Protein AF-A0A9P4W906-F1 (afdb_monomer_lite)

Secondary structure (DSSP, 8-state):
--------HHHHHHHHHHHHHHHHHHHHHHHHHHHHT-SS--HHHHHHHHHHHHHTT--HHHHT-HHHHHHHHHTT-TTHHHHHHHTT--GGGPSPPHHHHTTTS-HHHHHHHHHHHGGGS-S---S--SS-----S-GGGS-EEEEEEEEEETTEEEEEEEETTT--EEEEE--PPPSSHHHHHHHHHHHHHHHHHHHH-SEEHHHHHHS---HHHHHHHHHHHHHHHHHHHHHHHTT---S---GGGEEEETTEEEE------

Organism: Curvularia kusanoi (NCBI:txid90978)

Foldseek 3Di:
DDDDDDDDPVVVVVVVVVVVLVVQLVVLVVLLVVLLPDLADDPVSLLSQLVSCVSNPHDNLCSQASLVCSLCVQLVHNVVSCVCVVLVHGNLCPPDDLVVCVVPDDPVSSVSSNVSSVRHFDQEDPPPPLLDDGRHPDPVSQQWAFDAWDAAAPFAGWTWIARPVPRDIDIDGDGDQDPDSVVNSVSVVLVCCQSVLSNQFPDFQVVLVPDPDDPQSVVLVVLQVVVVVVVQVVCVVVVFDQVDDDRRQWGDHRSDIDGHNRRDD

pLDDT: mean 77.4, std 14.09, range [25.62, 96.88]

Radius of gyration: 23.91 Å; chains: 1; bounding box: 44×55×83 Å

InterPro domains:
  IPR000719 Protein kinase domain [PF00069] (223-264)
  IPR000719 Protein kinase domain [PS50011] (144-265)
  IPR008271 Serine/threonine-protein kinase, active site [PS00108] (240-252)
  IPR011009 Protein kinase-like domain superfamily [SSF56112] (143-264)
  IPR017441 Protein kinase, ATP binding site [PS00107] (150-173)
  IPR050236 Serine/threonine-protein kinases, AGC [PTHR24356] (204-263)

Sequence (265 aa):
MSLIVIISDSEANQQRKMVEEVSIWDRYKSTLETCLTKERLDKDTVDKIAACLTNLRYQESWCSNPKIYYLSRRMNRLDLIPEMLDHGVTDLWLPLQKRLVRKWLNDAETKAFMDIQESVLDEDVTFEPQGRHFALESMDNLDLERVKYLGAGGFGEVWHVHNRRNGQAYACKTMTRPVRYDNHAILMQNFTREIMGMRLADIDLADLLNADLNNDQLTILWHSIGCITSALAYLHGLKIRHDDLKPNNILIHGTNVLLTDFGFW

Structure (mmCIF, N/CA/C/O backbone):
data_AF-A0A9P4W906-F1
#
_entry.id   AF-A0A9P4W906-F1
#
loop_
_atom_site.group_PDB
_atom_site.id
_atom_site.type_symbol
_atom_site.label_atom_id
_atom_site.label_alt_id
_atom_site.label_comp_id
_atom_site.label_asym_id
_atom_site.label_entity_id
_atom_site.label_seq_id
_atom_site.pdbx_PDB_ins_code
_atom_site.Cartn_x
_atom_site.Cartn_y
_atom_site.Cartn_z
_atom_site.occupancy
_atom_site.B_iso_or_equiv
_atom_site.auth_seq_id
_atom_site.auth_comp_id
_atom_site.auth_asym_id
_atom_site.auth_atom_id
_atom_site.pdbx_PDB_model_num
ATOM 1 N N . MET A 1 1 ? -14.717 -28.273 54.963 1.00 40.75 1 MET A N 1
ATOM 2 C CA . MET A 1 1 ? -15.216 -29.149 53.882 1.00 40.75 1 MET A CA 1
ATOM 3 C C . MET A 1 1 ? -14.515 -28.729 52.609 1.00 40.75 1 MET A C 1
ATOM 5 O O . MET A 1 1 ? -14.642 -27.570 52.242 1.00 40.75 1 MET A O 1
ATOM 9 N N . SER A 1 2 ? -13.744 -29.619 51.991 1.00 32.84 2 SER A N 1
ATOM 10 C CA . SER A 1 2 ? -13.051 -29.340 50.729 1.00 32.84 2 SER A CA 1
ATOM 11 C C . SER A 1 2 ? -13.826 -30.026 49.610 1.00 32.84 2 SER A C 1
ATOM 13 O O . SER A 1 2 ? -13.973 -31.246 49.638 1.00 32.84 2 SER A O 1
ATOM 15 N N . LEU A 1 3 ? -14.370 -29.250 48.672 1.00 25.62 3 LEU A N 1
ATOM 16 C CA . LEU A 1 3 ? -15.027 -29.781 47.481 1.00 25.62 3 LEU A CA 1
ATOM 17 C C . LEU A 1 3 ? -13.928 -30.153 46.475 1.00 25.62 3 LEU A C 1
ATOM 19 O O . LEU A 1 3 ? -13.206 -29.275 46.009 1.00 25.62 3 LEU A O 1
ATOM 23 N N . ILE A 1 4 ? -13.762 -31.442 46.181 1.00 42.56 4 ILE A N 1
ATOM 24 C CA . ILE A 1 4 ? -12.844 -31.912 45.137 1.00 42.56 4 ILE A CA 1
ATOM 25 C C . ILE A 1 4 ? -13.676 -32.104 43.871 1.00 42.56 4 ILE A C 1
ATOM 27 O O . ILE A 1 4 ? 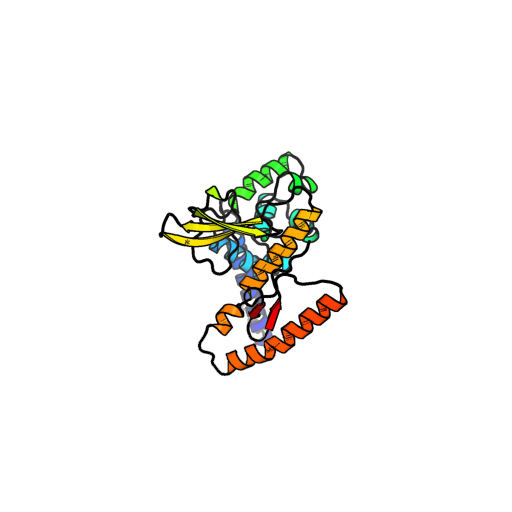-14.549 -32.967 43.829 1.00 42.56 4 ILE A O 1
ATOM 31 N N . VAL A 1 5 ? -13.420 -31.283 42.855 1.00 50.06 5 VAL A N 1
ATOM 32 C CA . VAL A 1 5 ? -13.999 -31.443 41.517 1.00 50.06 5 VAL A CA 1
ATOM 33 C C . VAL A 1 5 ? -12.982 -32.203 40.669 1.00 50.06 5 VAL A C 1
ATOM 35 O O . VAL A 1 5 ? -11.888 -31.700 40.424 1.00 50.06 5 VAL A O 1
ATOM 38 N N . ILE A 1 6 ? -13.322 -33.427 40.261 1.00 58.94 6 ILE A N 1
ATOM 39 C CA . ILE A 1 6 ? -12.523 -34.234 39.331 1.00 58.94 6 ILE A CA 1
ATOM 40 C C . ILE A 1 6 ? -13.099 -33.998 37.934 1.00 58.94 6 ILE A C 1
ATOM 42 O O . ILE A 1 6 ? -14.219 -34.415 37.654 1.00 58.94 6 ILE A O 1
ATOM 46 N N . ILE A 1 7 ? -12.348 -33.297 37.089 1.00 75.69 7 ILE A N 1
ATOM 47 C CA . ILE A 1 7 ? -12.649 -33.085 35.665 1.00 75.69 7 ILE A CA 1
ATOM 48 C C . ILE A 1 7 ? -11.851 -34.078 34.822 1.00 75.69 7 ILE A C 1
ATOM 50 O O . ILE A 1 7 ? -10.748 -34.471 35.203 1.00 75.69 7 ILE A O 1
ATOM 54 N N . SER A 1 8 ? -12.412 -34.493 33.686 1.00 73.56 8 SER A N 1
ATOM 55 C CA . SER A 1 8 ? -11.725 -35.383 32.743 1.00 73.56 8 SER A CA 1
ATOM 56 C C . SER A 1 8 ? -10.512 -34.695 32.100 1.00 73.56 8 SER A C 1
ATOM 58 O O . SER A 1 8 ? -10.500 -33.475 31.924 1.00 73.56 8 SER A O 1
ATOM 60 N N . ASP A 1 9 ? -9.506 -35.466 31.673 1.00 74.56 9 ASP A N 1
ATOM 61 C CA . ASP A 1 9 ? -8.329 -34.921 30.971 1.00 74.56 9 ASP A CA 1
ATOM 62 C C . ASP A 1 9 ? -8.706 -34.155 29.688 1.00 74.56 9 ASP A C 1
ATOM 64 O O . ASP A 1 9 ? -8.038 -33.189 29.311 1.00 74.56 9 ASP A O 1
ATOM 68 N N . SER A 1 10 ? -9.808 -34.534 29.028 1.00 74.69 10 SER A N 1
ATOM 69 C CA . SER A 1 10 ? -10.363 -33.800 27.884 1.00 74.69 10 SER A CA 1
ATOM 70 C C . SER A 1 10 ? -10.900 -32.422 28.271 1.00 74.69 10 SER A C 1
ATOM 72 O O . SER A 1 10 ? -10.599 -31.442 27.591 1.00 74.69 10 SER A O 1
ATOM 74 N N . GLU A 1 11 ? -11.644 -32.322 29.375 1.00 72.12 11 GLU A N 1
ATOM 75 C CA . GLU A 1 11 ? -12.189 -31.050 29.867 1.00 72.12 11 GLU A CA 1
ATOM 76 C C . GLU A 1 11 ? -11.076 -30.138 30.393 1.00 72.12 11 GLU A C 1
ATOM 78 O O . GLU A 1 11 ? -11.078 -28.939 30.113 1.00 72.12 11 GLU A O 1
ATOM 83 N N . ALA A 1 12 ? -10.077 -30.707 31.074 1.00 69.31 12 ALA A N 1
ATOM 84 C CA . ALA A 1 12 ? -8.901 -29.975 31.533 1.00 69.31 12 ALA A CA 1
ATOM 85 C C . ALA A 1 12 ? -8.081 -29.414 30.356 1.00 69.31 12 ALA A C 1
ATOM 87 O O . ALA A 1 12 ? -7.657 -28.257 30.392 1.00 69.31 12 ALA A O 1
ATOM 88 N N . ASN A 1 13 ? -7.892 -30.189 29.283 1.00 71.75 13 ASN A N 1
ATOM 89 C CA . ASN A 1 13 ? -7.208 -29.717 28.075 1.00 71.75 13 ASN A CA 1
ATOM 90 C C . ASN A 1 13 ? -8.011 -28.658 27.313 1.00 71.75 13 ASN A C 1
ATOM 92 O O . ASN A 1 13 ? -7.425 -27.718 26.777 1.00 71.75 13 ASN A O 1
ATOM 96 N N . GLN A 1 14 ? -9.338 -28.773 27.274 1.00 70.25 14 GLN A N 1
ATOM 97 C CA . GLN A 1 14 ? -10.193 -27.782 26.626 1.00 70.25 14 GLN A CA 1
ATOM 98 C C . GLN A 1 14 ? -10.205 -26.456 27.396 1.00 70.25 14 GLN A C 1
ATOM 100 O O . GLN A 1 14 ? -10.048 -25.400 26.787 1.00 70.25 14 GLN A O 1
ATOM 105 N N . GLN A 1 15 ? -10.278 -26.503 28.729 1.00 66.56 15 GLN A N 1
ATOM 106 C CA . GLN A 1 15 ? -10.130 -25.314 29.571 1.00 66.56 15 GLN A CA 1
ATOM 107 C C . GLN A 1 15 ? -8.741 -24.680 29.434 1.00 66.56 15 GLN A C 1
ATOM 109 O O . GLN A 1 15 ? -8.649 -23.462 29.305 1.00 66.56 15 GLN A O 1
ATOM 114 N N . ARG A 1 16 ? -7.663 -25.477 29.394 1.00 71.50 16 ARG A N 1
ATOM 115 C CA . ARG A 1 16 ? -6.301 -24.963 29.160 1.00 71.50 16 ARG A CA 1
ATOM 116 C C . ARG A 1 16 ? -6.177 -24.258 27.813 1.00 71.50 16 ARG A C 1
ATOM 118 O O . ARG A 1 16 ? -5.684 -23.137 27.784 1.00 71.50 16 ARG A O 1
ATOM 125 N N . LYS A 1 17 ? -6.687 -24.861 26.732 1.00 71.31 17 LYS A N 1
ATOM 126 C CA . LYS A 1 17 ? -6.715 -24.229 25.403 1.00 71.31 17 LYS A CA 1
ATOM 127 C C . LYS A 1 17 ? -7.510 -22.926 25.399 1.00 71.31 17 LYS A C 1
ATOM 129 O O . LYS A 1 17 ? -7.043 -21.949 24.834 1.00 71.31 17 LYS A O 1
ATOM 134 N N . MET A 1 18 ? -8.671 -22.887 26.056 1.00 71.00 18 MET A N 1
ATOM 135 C CA . MET A 1 18 ? -9.465 -21.658 26.162 1.00 71.00 18 MET A CA 1
ATOM 136 C C . MET A 1 18 ? -8.722 -20.552 26.922 1.00 71.00 18 MET A C 1
ATOM 138 O O . MET A 1 18 ? -8.725 -19.406 26.485 1.00 71.00 18 MET A O 1
ATOM 142 N N . VAL A 1 19 ? -8.068 -20.876 28.041 1.00 73.38 19 VAL A N 1
ATOM 143 C CA . VAL A 1 19 ? -7.278 -19.904 28.819 1.00 73.38 19 VAL A CA 1
ATOM 144 C C . VAL A 1 19 ? -6.083 -19.392 28.011 1.00 73.38 19 VAL A C 1
ATOM 146 O O . VAL A 1 19 ? -5.788 -18.198 28.033 1.00 73.38 19 VAL A O 1
ATOM 149 N N . GLU A 1 20 ? -5.420 -20.276 27.269 1.00 75.56 20 GLU A N 1
ATOM 150 C CA . GLU A 1 20 ? -4.302 -19.924 26.394 1.00 75.56 20 GLU A CA 1
ATOM 151 C C . GLU A 1 20 ? -4.753 -19.036 25.221 1.00 75.56 20 GLU A C 1
ATOM 153 O O . GLU A 1 20 ? -4.132 -18.007 24.964 1.00 75.56 20 GLU A O 1
ATOM 158 N N . GLU A 1 21 ? -5.879 -19.350 24.571 1.00 76.06 21 GLU A N 1
ATOM 159 C CA . GLU A 1 21 ? -6.464 -18.517 23.510 1.00 76.06 21 GLU A CA 1
ATOM 160 C C . GLU A 1 21 ? -6.857 -17.120 24.010 1.00 76.06 21 GLU A C 1
ATOM 162 O O . GLU A 1 21 ? -6.553 -16.128 23.346 1.00 76.06 21 GLU A O 1
ATOM 167 N N . VAL A 1 22 ? -7.483 -17.020 25.190 1.00 78.44 22 VAL A N 1
ATOM 168 C CA . VAL A 1 22 ? -7.837 -15.728 25.806 1.00 78.44 22 VAL A CA 1
ATOM 169 C C . VAL A 1 22 ? -6.578 -14.914 26.115 1.00 78.44 22 VAL A C 1
ATOM 171 O O . VAL A 1 22 ? -6.505 -13.737 25.768 1.00 78.44 22 VAL A O 1
ATOM 174 N N . SER A 1 23 ? -5.546 -15.548 26.679 1.00 82.56 23 SER A N 1
ATOM 175 C CA . SER A 1 23 ? -4.270 -14.886 26.975 1.00 82.56 23 SER A CA 1
ATOM 176 C C . SER A 1 23 ? -3.573 -14.359 25.714 1.00 82.56 23 SER A C 1
ATOM 178 O O . SER A 1 23 ? -3.037 -13.247 25.709 1.00 82.56 23 SER A O 1
ATOM 180 N N . ILE A 1 24 ? -3.607 -15.128 24.622 1.00 83.12 24 ILE A N 1
ATOM 181 C CA . ILE A 1 24 ? -3.064 -14.713 23.326 1.00 83.12 24 ILE A CA 1
ATOM 182 C C . ILE A 1 24 ? -3.855 -13.524 22.766 1.00 83.12 24 ILE A C 1
ATOM 184 O O . ILE A 1 24 ? -3.253 -12.563 22.276 1.00 83.12 24 ILE A O 1
ATOM 188 N N . TRP A 1 25 ? -5.185 -13.566 22.858 1.00 90.25 25 TRP A N 1
ATOM 189 C CA . TRP A 1 25 ? -6.058 -12.499 22.378 1.00 90.25 25 TRP A CA 1
ATOM 190 C C . TRP A 1 25 ? -5.793 -11.172 23.103 1.00 90.25 25 TRP A C 1
ATOM 192 O O . TRP A 1 25 ? -5.575 -10.148 22.449 1.00 90.25 25 TRP A O 1
ATOM 202 N N . ASP A 1 26 ? -5.699 -11.197 24.436 1.00 91.44 26 ASP A N 1
ATOM 203 C CA . ASP A 1 26 ? -5.398 -10.011 25.248 1.00 91.44 26 ASP A CA 1
ATOM 204 C C . ASP A 1 26 ? -4.029 -9.411 24.902 1.00 91.44 26 ASP A C 1
ATOM 206 O O . ASP A 1 26 ? -3.883 -8.190 24.784 1.00 91.44 26 ASP A O 1
ATOM 210 N N . ARG A 1 27 ? -3.026 -10.263 24.651 1.00 93.06 27 ARG A N 1
ATOM 211 C CA . ARG A 1 27 ? -1.687 -9.824 24.236 1.00 93.06 27 ARG A CA 1
ATOM 212 C C . ARG A 1 27 ? -1.718 -9.067 22.909 1.00 93.06 27 ARG A C 1
ATOM 214 O O . ARG A 1 27 ? -1.120 -7.993 22.804 1.00 93.06 27 ARG A O 1
ATOM 221 N N . TYR A 1 28 ? -2.394 -9.603 21.891 1.00 93.00 28 TYR A N 1
ATOM 222 C CA . TYR A 1 28 ? -2.484 -8.939 20.586 1.00 93.00 28 TYR A CA 1
ATOM 223 C C . TYR A 1 28 ? -3.315 -7.662 20.649 1.00 93.00 28 TYR A C 1
ATOM 225 O O . TYR A 1 28 ? -2.946 -6.671 20.023 1.00 93.00 28 TYR A O 1
ATOM 233 N N . LYS A 1 29 ? -4.383 -7.638 21.451 1.00 94.00 29 LYS A N 1
ATOM 234 C CA . LYS A 1 29 ? -5.174 -6.425 21.664 1.00 94.00 29 LYS A CA 1
ATOM 235 C C . LYS A 1 29 ? -4.353 -5.321 22.330 1.00 94.00 29 LYS A C 1
ATOM 237 O O . LYS A 1 29 ? -4.319 -4.206 21.819 1.00 94.00 29 LYS A O 1
ATOM 242 N N . SER A 1 30 ? -3.641 -5.645 23.407 1.00 95.25 30 SER A N 1
ATOM 243 C CA . SER A 1 30 ? -2.769 -4.695 24.107 1.00 95.25 30 SER A CA 1
ATOM 244 C C . SER A 1 30 ? -1.648 -4.169 23.199 1.00 95.25 30 SER A C 1
ATOM 246 O O . SER A 1 30 ? -1.350 -2.971 23.181 1.00 95.25 30 SER A O 1
ATOM 248 N N . THR A 1 31 ? -1.071 -5.047 22.375 1.00 95.56 31 THR A N 1
ATOM 249 C CA . THR A 1 31 ? -0.048 -4.663 21.392 1.00 95.56 31 THR A CA 1
ATOM 250 C C . THR A 1 31 ? -0.626 -3.728 20.330 1.00 95.56 31 THR A C 1
ATOM 252 O O . THR A 1 31 ? -0.011 -2.709 20.012 1.00 95.56 31 THR A O 1
ATOM 255 N N . LEU A 1 32 ? -1.821 -4.031 19.811 1.00 95.88 32 LEU A N 1
ATOM 256 C CA . LEU A 1 32 ? -2.504 -3.198 18.825 1.00 95.88 32 LEU A CA 1
ATOM 257 C C . LEU A 1 32 ? -2.813 -1.807 19.386 1.00 95.88 32 LEU A C 1
ATOM 259 O O . LEU A 1 32 ? -2.510 -0.812 18.736 1.00 95.88 32 LEU A O 1
ATOM 263 N N . GLU A 1 33 ? -3.365 -1.729 20.598 1.00 94.94 33 GLU A N 1
ATOM 264 C CA . GLU A 1 33 ? -3.643 -0.460 21.282 1.00 94.94 33 GLU A CA 1
ATOM 265 C C . GLU A 1 33 ? -2.367 0.376 21.444 1.00 94.94 33 GLU A C 1
ATOM 267 O O . GLU A 1 33 ? -2.366 1.557 21.107 1.00 94.94 33 GLU A O 1
ATOM 272 N N . THR A 1 34 ? -1.257 -0.253 21.836 1.00 95.88 34 THR A N 1
ATOM 273 C CA . THR A 1 34 ? 0.055 0.407 21.943 1.00 95.88 34 THR A CA 1
ATOM 274 C C . THR A 1 34 ? 0.567 0.928 20.594 1.00 95.88 34 THR A C 1
ATOM 276 O O . THR A 1 34 ? 1.122 2.022 20.508 1.00 95.88 34 THR A O 1
ATOM 279 N N . CYS A 1 35 ? 0.386 0.171 19.509 1.00 95.12 35 CYS A N 1
ATOM 280 C CA . CYS A 1 35 ? 0.788 0.622 18.173 1.00 95.12 35 CYS A CA 1
ATOM 281 C C . CYS A 1 35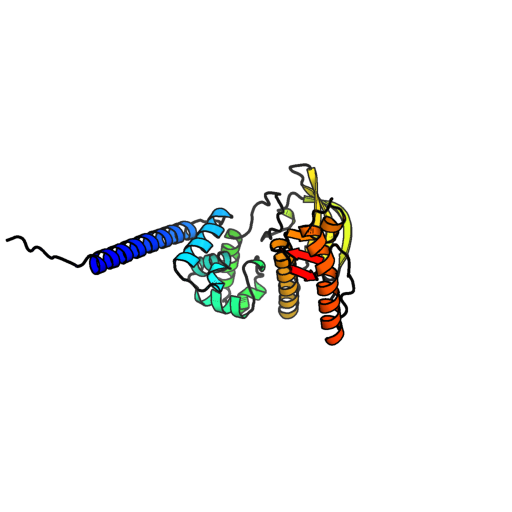 ? -0.043 1.828 17.712 1.00 95.12 35 CYS A C 1
ATOM 283 O O . CYS A 1 35 ? 0.491 2.760 17.113 1.00 95.12 35 CYS A O 1
ATOM 285 N N . LEU A 1 36 ? -1.341 1.834 18.023 1.00 93.94 36 LEU A N 1
ATOM 286 C CA . LEU A 1 36 ? -2.275 2.891 17.633 1.00 93.94 36 LEU A CA 1
ATOM 287 C C . LEU A 1 36 ? -2.032 4.224 18.361 1.00 93.94 36 LEU A C 1
ATOM 289 O O . LEU A 1 36 ? -2.466 5.261 17.861 1.00 93.94 36 LEU A O 1
ATOM 293 N N . THR A 1 37 ? -1.339 4.224 19.506 1.00 93.44 37 THR A N 1
ATOM 294 C CA . THR A 1 37 ? -0.966 5.461 20.216 1.00 93.44 37 THR A CA 1
ATOM 295 C C . THR A 1 37 ? 0.276 6.139 19.652 1.00 93.44 37 THR A C 1
ATOM 297 O O . THR A 1 37 ? 0.553 7.277 20.026 1.00 93.44 37 THR A O 1
ATOM 300 N N . LYS A 1 38 ? 1.048 5.470 18.783 1.00 92.75 38 LYS A N 1
ATOM 301 C CA . LYS A 1 38 ? 2.211 6.107 18.161 1.00 92.75 38 LYS A CA 1
ATOM 302 C C . LYS A 1 38 ? 1.764 7.303 17.331 1.00 92.75 38 LYS A C 1
ATOM 304 O O . LYS A 1 38 ? 0.806 7.204 16.568 1.00 92.75 38 LYS A O 1
ATOM 309 N N . GLU A 1 39 ? 2.486 8.413 17.456 1.00 90.44 39 GLU A N 1
ATOM 310 C CA . GLU A 1 39 ? 2.231 9.620 16.670 1.00 90.44 39 GLU A CA 1
ATOM 311 C C . GLU A 1 39 ? 2.509 9.396 15.181 1.00 90.44 39 GLU A C 1
ATOM 313 O O . GLU A 1 39 ? 1.779 9.937 14.360 1.00 90.44 39 GLU A O 1
ATOM 318 N N . ARG A 1 40 ? 3.499 8.550 14.861 1.00 90.25 40 ARG A N 1
ATOM 319 C CA . ARG A 1 40 ? 3.962 8.217 13.508 1.00 90.25 40 ARG A CA 1
ATOM 320 C C . ARG A 1 40 ? 4.251 6.722 13.367 1.00 90.25 40 ARG A C 1
ATOM 322 O O . ARG A 1 40 ? 4.683 6.082 14.329 1.00 90.25 40 ARG A O 1
ATOM 329 N N . LEU A 1 41 ? 4.006 6.164 12.181 1.00 91.12 41 LEU A N 1
ATOM 330 C CA . LEU A 1 41 ? 4.200 4.745 11.888 1.00 91.12 41 LEU A CA 1
ATOM 331 C C . LEU A 1 41 ? 5.531 4.471 11.183 1.00 91.12 41 LEU A C 1
ATOM 333 O O . LEU A 1 41 ? 5.742 4.864 10.039 1.00 91.12 41 LEU A O 1
ATOM 337 N N . ASP A 1 42 ? 6.387 3.704 11.852 1.00 88.56 42 ASP A N 1
ATOM 338 C CA . ASP A 1 42 ? 7.538 3.036 11.243 1.00 88.56 42 ASP A CA 1
ATOM 339 C C . ASP A 1 42 ? 7.144 1.655 10.669 1.00 88.56 42 ASP A C 1
ATOM 341 O O . ASP A 1 42 ? 6.055 1.135 10.933 1.00 88.56 42 ASP A O 1
ATOM 345 N N . LYS A 1 43 ? 8.039 1.040 9.880 1.00 83.88 43 LYS A N 1
ATOM 346 C CA . LYS A 1 43 ? 7.802 -0.275 9.247 1.00 83.88 43 LYS A CA 1
ATOM 347 C C . LYS A 1 43 ? 7.438 -1.355 10.273 1.00 83.88 43 LYS A C 1
ATOM 349 O O . LYS A 1 43 ? 6.459 -2.066 10.087 1.00 83.88 43 LYS A O 1
ATOM 354 N N . ASP A 1 44 ? 8.208 -1.451 11.354 1.00 88.75 44 ASP A N 1
ATOM 355 C CA . ASP A 1 44 ? 8.008 -2.452 12.407 1.00 88.75 44 ASP A CA 1
ATOM 356 C C . ASP A 1 44 ? 6.620 -2.323 13.052 1.00 88.75 44 ASP A C 1
ATOM 358 O O . ASP A 1 44 ? 5.944 -3.316 13.313 1.00 88.75 44 ASP A O 1
ATOM 362 N N . THR A 1 45 ? 6.141 -1.096 13.238 1.00 92.44 45 THR A N 1
ATOM 363 C CA . THR A 1 45 ? 4.801 -0.830 13.765 1.00 92.44 45 THR A CA 1
ATOM 364 C C . THR A 1 45 ? 3.723 -1.249 12.780 1.00 92.44 45 THR A C 1
ATOM 366 O O . THR A 1 45 ? 2.741 -1.863 13.189 1.00 92.44 45 THR A O 1
ATOM 369 N N . VAL A 1 46 ? 3.894 -0.948 11.491 1.00 91.06 46 VAL A N 1
ATOM 370 C CA . VAL A 1 46 ? 2.953 -1.373 10.445 1.00 91.06 46 VAL A CA 1
ATOM 371 C C . VAL A 1 46 ? 2.855 -2.903 10.404 1.00 91.06 46 VAL A C 1
ATOM 373 O O . VAL A 1 46 ? 1.747 -3.442 10.435 1.00 91.06 46 VAL A O 1
ATOM 376 N N . ASP A 1 47 ? 3.995 -3.597 10.429 1.00 89.50 47 ASP A N 1
ATOM 377 C CA . ASP A 1 47 ? 4.064 -5.063 10.427 1.00 89.50 47 ASP A CA 1
ATOM 378 C C . ASP A 1 47 ? 3.410 -5.652 11.695 1.00 89.50 47 ASP A C 1
ATOM 380 O O . ASP A 1 47 ? 2.638 -6.614 11.625 1.00 89.50 47 ASP A O 1
ATOM 384 N N . LYS A 1 48 ? 3.630 -5.028 12.862 1.00 94.69 48 LYS A N 1
ATOM 385 C CA . LYS A 1 48 ? 2.964 -5.397 14.124 1.00 94.69 48 LYS A CA 1
ATOM 386 C C . LYS A 1 48 ? 1.455 -5.195 14.073 1.00 94.69 48 LYS A C 1
ATOM 388 O O . LYS A 1 48 ? 0.728 -6.063 14.557 1.00 94.69 48 LYS A O 1
ATOM 393 N N . ILE A 1 49 ? 0.969 -4.095 13.494 1.00 96.50 49 ILE A N 1
ATOM 394 C CA . ILE A 1 49 ? -0.470 -3.854 13.315 1.00 96.50 49 ILE A CA 1
ATOM 395 C C . ILE A 1 49 ? -1.066 -4.966 12.447 1.00 96.50 49 ILE A C 1
ATOM 397 O O . ILE A 1 49 ? -2.024 -5.604 12.878 1.00 96.50 49 ILE A O 1
ATOM 401 N N . ALA A 1 50 ? -0.474 -5.261 11.285 1.00 92.62 50 ALA A N 1
ATOM 402 C CA . ALA A 1 50 ? -0.941 -6.325 10.392 1.00 92.62 50 ALA A CA 1
ATOM 403 C C . ALA A 1 50 ? -0.981 -7.698 11.089 1.00 92.62 50 ALA A C 1
ATOM 405 O O . ALA A 1 50 ? -1.983 -8.421 11.011 1.00 92.62 50 ALA A O 1
ATOM 406 N N . ALA A 1 51 ? 0.069 -8.035 11.846 1.00 92.06 51 ALA A N 1
ATOM 407 C CA . ALA A 1 51 ? 0.124 -9.265 12.628 1.00 92.06 51 ALA A CA 1
ATOM 408 C C . ALA A 1 51 ? -0.967 -9.307 13.710 1.00 92.06 51 ALA A C 1
ATOM 410 O O . ALA A 1 51 ? -1.620 -10.338 13.884 1.00 92.06 51 ALA A O 1
ATOM 411 N N . CYS A 1 52 ? -1.209 -8.199 14.416 1.00 96.75 52 CYS A N 1
ATOM 412 C CA . CYS A 1 52 ? -2.274 -8.121 15.415 1.00 96.75 52 CYS A CA 1
ATOM 413 C C . CYS A 1 52 ? -3.656 -8.300 14.778 1.00 96.75 52 CYS A C 1
ATOM 415 O O . CYS A 1 52 ? -4.435 -9.108 15.272 1.00 96.75 52 CYS A O 1
ATOM 417 N N . LEU A 1 53 ? -3.952 -7.610 13.671 1.00 95.56 53 LEU A N 1
ATOM 418 C CA . LEU A 1 53 ? -5.227 -7.747 12.952 1.00 95.56 53 LEU A CA 1
ATOM 419 C C . LEU A 1 53 ? -5.481 -9.199 12.529 1.00 95.56 53 LEU A C 1
ATOM 421 O O . LEU A 1 53 ? -6.567 -9.732 12.760 1.00 95.56 53 LEU A O 1
ATOM 425 N N . THR A 1 54 ? -4.448 -9.859 12.002 1.00 93.38 54 THR A N 1
ATOM 426 C CA . THR A 1 54 ? -4.508 -11.267 11.588 1.00 93.38 54 THR A CA 1
ATOM 427 C C . THR A 1 54 ? -4.826 -12.185 12.768 1.00 93.38 54 THR A C 1
ATOM 429 O O . THR A 1 54 ? -5.763 -12.980 12.710 1.00 93.38 54 THR A O 1
ATOM 432 N N . ASN A 1 55 ? -4.098 -12.047 13.880 1.00 92.25 55 ASN A N 1
ATOM 433 C CA . ASN A 1 55 ? -4.289 -12.900 15.057 1.00 92.25 55 ASN A CA 1
ATOM 434 C C . ASN A 1 55 ? -5.603 -12.616 15.802 1.00 92.25 55 ASN A C 1
ATOM 436 O O . ASN A 1 55 ? -6.171 -13.512 16.424 1.00 92.25 55 ASN A O 1
ATOM 440 N N . LEU A 1 56 ? -6.119 -11.391 15.702 1.00 93.19 56 LEU A N 1
ATOM 441 C CA . LEU A 1 56 ? -7.427 -11.000 16.227 1.00 93.19 56 LEU A CA 1
ATOM 442 C C . LEU A 1 56 ? -8.587 -11.366 15.282 1.00 93.19 56 LEU A C 1
ATOM 444 O O . LEU A 1 56 ? -9.736 -11.062 15.600 1.00 93.19 56 LEU A O 1
ATOM 448 N N . ARG A 1 57 ? -8.307 -12.054 14.163 1.00 92.12 57 ARG A N 1
ATOM 449 C CA . ARG A 1 57 ? -9.286 -12.560 13.185 1.00 92.12 57 ARG A CA 1
ATOM 450 C C . ARG A 1 57 ? -10.109 -11.462 12.498 1.00 92.12 57 ARG A C 1
ATOM 452 O O . ARG A 1 57 ? -11.292 -11.655 12.217 1.00 92.12 57 ARG A O 1
ATOM 459 N N . TYR A 1 58 ? -9.489 -10.316 12.216 1.00 93.62 58 TYR A N 1
ATOM 460 C CA . TYR A 1 58 ? -10.077 -9.325 11.309 1.00 93.62 58 TYR A CA 1
ATOM 461 C C . TYR A 1 58 ? -10.134 -9.866 9.873 1.00 93.62 58 TYR A C 1
ATOM 463 O O . TYR A 1 58 ? -9.484 -10.856 9.533 1.00 93.62 58 TYR A O 1
ATOM 471 N N . GLN A 1 59 ? -10.927 -9.211 9.021 1.00 92.62 59 GLN A N 1
ATOM 472 C CA . GLN A 1 59 ? -10.999 -9.545 7.599 1.00 92.62 59 GLN A CA 1
ATOM 473 C C . GLN A 1 59 ? -9.616 -9.428 6.943 1.00 92.62 59 GLN A C 1
ATOM 475 O O . GLN A 1 59 ? -8.879 -8.479 7.204 1.00 92.62 59 GLN A O 1
ATOM 480 N N . GLU A 1 60 ? -9.285 -10.353 6.041 1.00 90.38 60 GLU A N 1
ATOM 481 C CA . GLU A 1 60 ? -7.987 -10.391 5.348 1.00 90.38 60 GLU A CA 1
ATOM 482 C C . GLU A 1 60 ? -7.671 -9.085 4.601 1.00 90.38 60 GLU A C 1
ATOM 484 O O . GLU A 1 60 ? -6.532 -8.609 4.595 1.00 90.38 60 GLU A O 1
ATOM 489 N N . SER A 1 61 ? -8.702 -8.451 4.039 1.00 90.69 61 SER A N 1
ATOM 490 C CA . SER A 1 61 ? -8.592 -7.151 3.381 1.00 90.69 61 SER A CA 1
ATOM 491 C C . SER A 1 61 ? -8.179 -6.029 4.342 1.00 90.69 61 SER A C 1
ATOM 493 O O . SER A 1 61 ? -7.516 -5.090 3.920 1.00 90.69 61 SER A O 1
ATOM 495 N N . TRP A 1 62 ? -8.478 -6.131 5.639 1.00 95.06 62 TRP A N 1
ATOM 496 C CA . TRP A 1 62 ? -8.026 -5.176 6.657 1.00 95.06 62 TRP A CA 1
ATOM 497 C C . TRP A 1 62 ? -6.592 -5.485 7.083 1.00 95.06 62 TRP A C 1
ATOM 499 O O . TRP A 1 62 ? -5.771 -4.578 7.196 1.00 95.06 62 TRP A O 1
ATOM 509 N N . CYS A 1 63 ? -6.276 -6.770 7.266 1.00 91.94 63 CYS A N 1
ATOM 510 C CA . CYS A 1 63 ? -4.932 -7.240 7.610 1.00 91.94 63 CYS A CA 1
ATOM 511 C C . CYS A 1 63 ? -3.889 -6.820 6.566 1.00 91.94 63 CYS A C 1
ATOM 513 O O . CYS A 1 63 ? -2.759 -6.499 6.921 1.00 91.94 63 CYS A O 1
ATOM 515 N N . SER A 1 64 ? -4.293 -6.778 5.294 1.00 87.31 64 SER A N 1
ATOM 516 C CA . SER A 1 64 ? -3.453 -6.359 4.166 1.00 87.31 64 SER A CA 1
ATOM 517 C C . SER A 1 64 ? -3.345 -4.836 4.004 1.00 87.31 64 SER A C 1
ATOM 519 O O . SER A 1 64 ? -2.544 -4.372 3.195 1.00 87.31 64 SER A O 1
ATOM 521 N N . ASN A 1 65 ? -4.143 -4.057 4.745 1.00 92.88 65 ASN A N 1
ATOM 522 C CA . ASN A 1 65 ? -4.173 -2.591 4.687 1.00 92.88 65 ASN A CA 1
ATOM 523 C C . ASN A 1 65 ? -4.037 -1.955 6.093 1.00 92.88 65 ASN A C 1
ATOM 525 O O . ASN A 1 65 ? -4.927 -1.223 6.550 1.00 92.88 65 ASN A O 1
ATOM 529 N N . PRO A 1 66 ? -2.944 -2.253 6.825 1.00 95.00 66 PRO A N 1
ATOM 530 C CA . PRO A 1 66 ? -2.726 -1.773 8.189 1.00 95.00 66 PRO A CA 1
ATOM 531 C C . PRO A 1 66 ? -2.629 -0.242 8.310 1.00 95.00 66 PRO A C 1
ATOM 533 O O . PRO A 1 66 ? -3.017 0.295 9.352 1.00 95.00 66 PRO A O 1
ATOM 536 N N . LYS A 1 67 ? -2.152 0.486 7.284 1.00 95.06 67 LYS A N 1
ATOM 537 C CA . LYS A 1 67 ? -2.094 1.960 7.313 1.00 95.06 67 LYS A CA 1
ATOM 538 C C . LYS A 1 67 ? -3.499 2.556 7.203 1.00 95.06 67 LYS A C 1
ATOM 540 O O . LYS A 1 67 ? -3.844 3.418 8.009 1.00 95.06 67 LYS A O 1
ATOM 545 N N . ILE A 1 68 ? -4.342 2.071 6.287 1.00 95.44 68 ILE A N 1
ATOM 546 C CA . ILE A 1 68 ? -5.758 2.470 6.202 1.00 95.44 68 ILE A CA 1
ATOM 547 C C . ILE A 1 68 ? -6.500 2.140 7.502 1.00 95.44 68 ILE A C 1
ATOM 549 O O . ILE A 1 68 ? -7.273 2.975 7.983 1.00 95.44 68 ILE A O 1
ATOM 553 N N . TYR A 1 69 ? -6.243 0.974 8.110 1.00 96.88 69 TYR A N 1
ATOM 554 C CA . TYR A 1 69 ? -6.810 0.635 9.418 1.00 96.88 69 TYR A CA 1
ATOM 555 C C . TYR A 1 69 ? -6.415 1.661 10.485 1.00 96.88 69 TYR A C 1
ATOM 557 O O . TYR A 1 69 ? -7.280 2.195 11.182 1.00 96.88 69 TYR A O 1
ATOM 565 N N . TYR A 1 70 ? -5.120 1.977 10.589 1.00 96.75 70 TYR A N 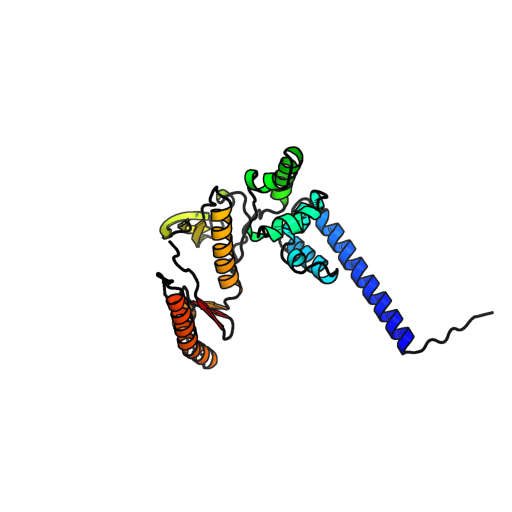1
ATOM 566 C CA . TYR A 1 70 ? -4.613 2.971 11.531 1.00 96.75 70 TYR A CA 1
ATOM 567 C C . TYR A 1 70 ? -5.263 4.346 11.322 1.00 96.75 70 TYR A C 1
ATOM 569 O O . TYR A 1 70 ? -5.768 4.931 12.282 1.00 96.75 70 TYR A O 1
ATOM 577 N N . LEU A 1 71 ? -5.322 4.835 10.077 1.00 95.88 71 LEU A N 1
ATOM 578 C CA . LEU A 1 71 ? -5.950 6.117 9.734 1.00 95.88 71 LEU A CA 1
ATOM 579 C C . LEU A 1 71 ? -7.421 6.147 10.149 1.00 95.88 71 LEU A C 1
ATOM 581 O O . LEU A 1 71 ? -7.856 7.054 10.859 1.00 95.88 71 LEU A O 1
ATOM 585 N N . SER A 1 72 ? -8.172 5.117 9.768 1.00 95.38 72 SER A N 1
ATOM 586 C CA . SER A 1 72 ? -9.600 4.992 10.074 1.00 95.38 72 SER A CA 1
ATOM 587 C C . SER A 1 72 ? -9.848 4.913 11.581 1.00 95.38 72 SER A C 1
ATOM 589 O O . SER A 1 72 ? -10.803 5.494 12.099 1.00 95.38 72 SER A O 1
ATOM 591 N N . ARG A 1 73 ? -8.953 4.248 12.321 1.00 95.31 73 ARG A N 1
ATOM 592 C CA . ARG A 1 73 ? -9.018 4.154 13.781 1.00 95.31 73 ARG A CA 1
ATOM 593 C C . ARG A 1 73 ? -8.717 5.491 14.460 1.00 95.31 73 ARG A C 1
ATOM 595 O O . ARG A 1 73 ? -9.452 5.863 15.371 1.00 95.31 73 ARG A O 1
ATOM 602 N N . ARG A 1 74 ? -7.699 6.228 14.000 1.00 94.75 74 ARG A N 1
ATOM 603 C CA . ARG A 1 74 ? -7.347 7.578 14.486 1.00 94.75 74 ARG A CA 1
ATOM 604 C C . ARG A 1 74 ? -8.438 8.610 14.190 1.00 94.75 74 ARG A C 1
ATOM 606 O O . ARG A 1 74 ? -8.655 9.507 14.995 1.00 94.75 74 ARG A O 1
ATOM 613 N N . MET A 1 75 ? -9.153 8.434 13.082 1.00 94.12 75 MET A N 1
ATOM 614 C CA . MET A 1 75 ? -10.330 9.223 12.709 1.00 94.12 75 MET A CA 1
ATOM 615 C C . MET A 1 75 ? -11.603 8.826 13.472 1.00 94.12 75 MET A C 1
ATOM 617 O O . MET A 1 75 ? -12.620 9.503 13.344 1.00 94.12 75 MET A O 1
ATOM 621 N N . ASN A 1 76 ? -11.577 7.730 14.243 1.00 94.81 76 ASN A N 1
ATOM 622 C CA . ASN A 1 76 ? -12.758 7.103 14.844 1.00 94.81 76 ASN A CA 1
ATOM 623 C C . ASN A 1 76 ? -13.876 6.797 13.819 1.00 94.81 76 ASN A C 1
ATOM 625 O O . ASN A 1 76 ? -15.063 6.949 14.101 1.00 94.81 76 ASN A O 1
ATOM 629 N N . ARG A 1 77 ? -13.480 6.370 12.616 1.00 94.56 77 ARG A N 1
ATOM 630 C CA . ARG A 1 77 ? -14.347 6.111 11.458 1.00 94.56 77 ARG A CA 1
ATOM 631 C C . ARG A 1 77 ? -13.952 4.801 10.770 1.00 94.56 77 ARG A C 1
ATOM 633 O O . ARG A 1 77 ? -13.456 4.784 9.648 1.00 94.56 77 ARG A O 1
ATOM 640 N N . LEU A 1 78 ? -14.117 3.678 11.476 1.00 94.50 78 LEU A N 1
ATOM 641 C CA . LEU A 1 78 ? -13.804 2.340 10.936 1.00 94.50 78 LEU A CA 1
ATOM 642 C C . LEU A 1 78 ? -14.696 1.943 9.748 1.00 94.50 78 LEU A C 1
ATOM 644 O O . LEU A 1 78 ? -14.317 1.077 8.966 1.00 94.50 78 LEU A O 1
ATOM 648 N N . ASP A 1 79 ? -15.845 2.597 9.593 1.00 94.00 79 ASP A N 1
ATOM 649 C CA . ASP A 1 79 ? -16.735 2.486 8.438 1.00 94.00 79 ASP A CA 1
ATOM 650 C C . ASP A 1 79 ? -16.088 2.959 7.125 1.00 94.00 79 ASP A C 1
ATOM 652 O O . ASP A 1 79 ? -16.520 2.545 6.055 1.00 94.00 79 ASP A O 1
ATOM 656 N N . LEU A 1 80 ? -15.009 3.750 7.182 1.00 94.06 80 LEU A N 1
ATOM 657 C CA . LEU A 1 80 ? -14.273 4.170 5.985 1.00 94.06 80 LEU A CA 1
ATOM 658 C C . LEU A 1 80 ? -13.502 3.034 5.323 1.00 94.06 80 LEU A C 1
ATOM 660 O O . LEU A 1 80 ? -13.244 3.099 4.127 1.00 94.06 80 LEU A O 1
ATOM 664 N N . ILE A 1 81 ? -13.115 2.006 6.079 1.00 94.19 81 ILE A N 1
ATOM 665 C CA . ILE A 1 81 ? -12.308 0.906 5.548 1.00 94.19 81 ILE A CA 1
ATOM 666 C C . ILE A 1 81 ? -13.051 0.185 4.414 1.00 94.19 81 ILE A C 1
ATOM 668 O O . ILE A 1 81 ? -12.505 0.147 3.312 1.00 94.19 81 ILE A O 1
ATOM 672 N N . PRO A 1 82 ? -14.279 -0.343 4.610 1.00 94.38 82 PRO A N 1
ATOM 673 C CA . PRO A 1 82 ? -15.019 -0.960 3.511 1.00 94.38 82 PRO A CA 1
ATOM 674 C C . PRO A 1 82 ? -15.309 0.035 2.379 1.00 94.38 82 PRO A C 1
ATOM 676 O O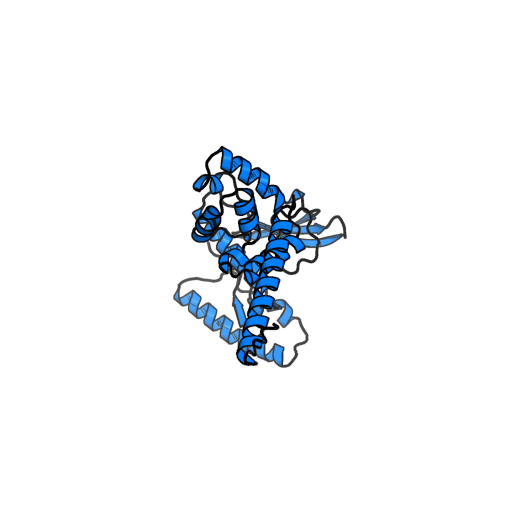 . PRO A 1 82 ? -15.057 -0.294 1.227 1.00 94.38 82 PRO A O 1
ATOM 679 N N . GLU A 1 83 ? -15.704 1.277 2.684 1.00 92.19 83 GLU A N 1
ATOM 680 C CA . GLU A 1 83 ? -15.951 2.318 1.671 1.00 92.19 83 GLU A CA 1
ATOM 681 C C . GLU A 1 83 ? -14.738 2.566 0.760 1.00 92.19 83 GLU A C 1
ATOM 683 O O . GLU A 1 83 ? -14.874 2.707 -0.454 1.00 92.19 83 GLU A O 1
ATOM 688 N N . MET A 1 84 ? -13.530 2.600 1.323 1.00 91.62 84 MET A N 1
ATOM 689 C CA . MET A 1 84 ? -12.292 2.786 0.568 1.00 91.62 84 MET A CA 1
ATOM 690 C C . MET A 1 84 ? -11.915 1.527 -0.222 1.00 91.62 84 MET A C 1
ATOM 692 O O . MET A 1 84 ? -11.582 1.623 -1.407 1.00 91.62 84 MET A O 1
ATOM 696 N N . LEU A 1 85 ? -11.994 0.353 0.408 1.00 90.19 85 LEU A N 1
ATOM 697 C CA . LEU A 1 85 ? -11.613 -0.920 -0.206 1.00 90.19 85 LEU A CA 1
ATOM 698 C C . LEU A 1 85 ? -12.551 -1.325 -1.351 1.00 90.19 85 LEU A C 1
ATOM 700 O O . LEU A 1 85 ? -12.064 -1.785 -2.383 1.00 90.19 85 LEU A O 1
ATOM 704 N N . ASP A 1 86 ? -13.856 -1.082 -1.223 1.00 88.69 86 ASP A N 1
ATOM 705 C CA . ASP A 1 86 ? -14.849 -1.342 -2.277 1.00 88.69 86 ASP A CA 1
ATOM 706 C C . ASP A 1 86 ? -14.602 -0.467 -3.519 1.00 88.69 86 ASP A C 1
ATOM 708 O O . ASP A 1 86 ? -14.908 -0.851 -4.648 1.00 88.69 86 ASP A O 1
ATOM 712 N N . HIS A 1 87 ? -13.958 0.688 -3.329 1.00 85.38 87 HIS A N 1
ATOM 713 C CA . HIS A 1 87 ? -13.478 1.574 -4.391 1.00 85.38 87 HIS A CA 1
ATOM 714 C C . HIS A 1 87 ? -12.027 1.275 -4.821 1.00 85.38 87 HIS A C 1
ATOM 716 O O . HIS A 1 87 ? -11.402 2.082 -5.519 1.00 85.38 87 HIS A O 1
ATOM 722 N N . GLY A 1 88 ? -11.467 0.137 -4.406 1.00 82.38 88 GLY A N 1
ATOM 723 C CA . GLY A 1 88 ? -10.125 -0.320 -4.769 1.00 82.38 88 GLY A CA 1
ATOM 724 C C . GLY A 1 88 ? -8.980 0.478 -4.140 1.00 82.38 88 GLY A C 1
ATOM 725 O O . GLY A 1 88 ? -7.835 0.327 -4.573 1.00 82.38 88 GLY A O 1
ATOM 726 N N . VAL A 1 89 ? -9.261 1.331 -3.150 1.00 87.69 89 VAL A N 1
ATOM 727 C CA . VAL A 1 89 ? -8.253 2.148 -2.468 1.00 87.69 89 VAL A CA 1
ATOM 728 C C . VAL A 1 89 ? -7.578 1.313 -1.384 1.00 87.69 89 VAL A C 1
ATOM 730 O O . VAL A 1 89 ? -8.195 0.963 -0.384 1.00 87.69 89 VAL A O 1
ATOM 733 N N . THR A 1 90 ? -6.296 1.019 -1.583 1.00 88.25 90 THR A N 1
ATOM 734 C CA . THR A 1 90 ? -5.457 0.216 -0.677 1.00 88.25 90 THR A CA 1
ATOM 735 C C . THR A 1 90 ? -4.326 1.053 -0.078 1.00 88.25 90 THR A C 1
ATOM 737 O O . THR A 1 90 ? -4.115 2.198 -0.480 1.00 88.25 90 THR A O 1
ATOM 740 N N . ASP A 1 91 ? -3.541 0.491 0.843 1.00 87.81 91 ASP A N 1
ATOM 741 C CA . ASP A 1 91 ? -2.358 1.150 1.419 1.00 87.81 91 ASP A CA 1
ATOM 742 C C . ASP A 1 91 ? -1.361 1.630 0.345 1.00 87.81 91 ASP A C 1
ATOM 744 O O . ASP A 1 91 ? -0.651 2.616 0.547 1.00 87.81 91 ASP A O 1
ATOM 748 N N . LEU A 1 92 ? -1.335 0.984 -0.829 1.00 79.62 92 LEU A N 1
ATOM 749 C CA . LEU A 1 92 ? -0.513 1.397 -1.973 1.00 79.62 92 LEU A CA 1
ATOM 750 C C . LEU A 1 92 ? -0.943 2.741 -2.573 1.00 79.62 92 LEU A C 1
ATOM 752 O O . LEU A 1 92 ? -0.161 3.387 -3.266 1.00 79.62 92 LEU A O 1
ATOM 756 N N . TRP A 1 93 ? -2.179 3.175 -2.330 1.00 83.31 93 TRP A N 1
ATOM 757 C CA . TRP A 1 93 ? -2.680 4.446 -2.838 1.00 83.31 93 TRP A CA 1
ATOM 758 C C . TRP A 1 93 ? -2.201 5.643 -2.024 1.00 83.31 93 TRP A C 1
ATOM 760 O O . TRP A 1 93 ? -2.281 6.761 -2.535 1.00 83.31 93 TRP A O 1
ATOM 770 N N . LEU A 1 94 ? -1.689 5.437 -0.808 1.00 85.56 94 LEU A N 1
ATOM 771 C CA . LEU A 1 94 ? -1.180 6.518 0.028 1.00 85.56 94 LEU A CA 1
ATOM 772 C C . LEU A 1 94 ? 0.041 7.202 -0.627 1.00 85.56 94 LEU A C 1
ATOM 774 O O . LEU A 1 94 ? 0.862 6.519 -1.248 1.00 85.56 94 LEU A O 1
ATOM 778 N N . PRO A 1 95 ? 0.183 8.533 -0.493 1.00 88.00 95 PRO A N 1
ATOM 779 C CA . PRO A 1 95 ? -0.806 9.473 0.046 1.00 88.00 95 PRO A CA 1
ATOM 780 C C . PRO A 1 95 ? -2.016 9.685 -0.889 1.00 88.00 95 PRO A C 1
ATOM 782 O O . PRO A 1 95 ? -1.889 9.807 -2.111 1.00 88.00 95 PRO A O 1
ATOM 785 N N . LEU A 1 96 ? -3.210 9.786 -0.302 1.00 86.88 96 LEU A N 1
ATOM 786 C CA . LEU A 1 96 ? -4.455 10.156 -0.969 1.00 86.88 96 LEU A CA 1
ATOM 787 C C . LEU A 1 96 ? -4.594 11.673 -1.087 1.00 86.88 96 LEU A C 1
ATOM 789 O O . LEU A 1 96 ? -4.247 12.441 -0.189 1.00 86.88 96 LEU A O 1
ATOM 793 N N . GLN A 1 97 ? -5.175 12.104 -2.205 1.00 85.19 97 GLN A N 1
ATOM 794 C CA . GLN A 1 97 ? -5.454 13.512 -2.464 1.00 85.19 97 GLN A CA 1
ATOM 795 C C . GLN A 1 97 ? -6.749 13.961 -1.782 1.00 85.19 97 GLN A C 1
ATOM 797 O O . GLN A 1 97 ? -7.768 13.270 -1.853 1.00 85.19 97 GLN A O 1
ATOM 802 N N . LYS A 1 98 ? -6.761 15.196 -1.265 1.00 88.69 98 LYS A N 1
ATOM 803 C CA . LYS A 1 98 ? -7.926 15.846 -0.631 1.00 88.69 98 LYS A CA 1
ATOM 804 C C . LYS A 1 98 ? -9.234 15.673 -1.415 1.00 88.69 98 LYS A C 1
ATOM 806 O O . LYS A 1 98 ? -10.295 15.443 -0.844 1.00 88.69 98 LYS A O 1
ATOM 811 N N . ARG A 1 99 ? -9.165 15.783 -2.744 1.00 85.62 99 ARG A N 1
ATOM 812 C CA . ARG A 1 99 ? -10.325 15.670 -3.643 1.00 85.62 99 ARG A CA 1
ATOM 813 C C . ARG A 1 99 ? -10.950 14.274 -3.648 1.00 85.62 99 ARG A C 1
ATOM 815 O O . ARG A 1 99 ? -12.159 14.168 -3.812 1.00 85.62 99 ARG A O 1
ATOM 822 N N . LEU A 1 100 ? -10.133 13.232 -3.504 1.00 85.62 100 LEU A N 1
ATOM 823 C CA . LEU A 1 100 ? -10.594 11.849 -3.467 1.00 85.62 100 LEU A CA 1
ATOM 824 C C . LEU A 1 100 ? -11.278 11.555 -2.130 1.00 85.62 100 LEU A C 1
ATOM 826 O O . LEU A 1 100 ? -12.394 11.054 -2.117 1.00 85.62 100 LEU A O 1
ATOM 830 N N . VAL A 1 101 ? -10.645 11.955 -1.026 1.00 90.44 101 VAL A N 1
ATOM 831 C CA . VAL A 1 101 ? -11.141 11.693 0.333 1.00 90.44 101 VAL A CA 1
ATOM 832 C C . VAL A 1 101 ? -12.484 12.391 0.606 1.00 90.44 101 VAL A C 1
ATOM 834 O O . VAL A 1 101 ? -13.358 11.827 1.261 1.00 90.44 101 VAL A O 1
ATOM 837 N N . ARG A 1 102 ? -12.710 13.570 0.009 1.00 91.44 102 ARG A N 1
ATOM 838 C CA . ARG A 1 102 ? -13.992 14.302 0.051 1.00 91.44 102 ARG A CA 1
ATOM 839 C C . ARG A 1 102 ? -15.199 13.538 -0.505 1.00 91.44 102 ARG A C 1
ATOM 841 O O . ARG A 1 102 ? -16.321 13.997 -0.326 1.00 91.44 102 ARG A O 1
ATOM 848 N N . LYS A 1 103 ? -14.999 12.409 -1.194 1.00 89.25 103 LYS A N 1
ATOM 849 C CA . LYS A 1 103 ? -16.106 11.521 -1.578 1.00 89.25 103 LYS A CA 1
ATOM 850 C C . LYS A 1 103 ? -16.788 10.886 -0.362 1.00 89.25 103 LYS A C 1
ATOM 852 O O . LYS A 1 103 ? -17.985 10.639 -0.425 1.00 89.25 103 LYS A O 1
ATOM 857 N N . TRP A 1 104 ? -16.035 10.649 0.714 1.00 92.12 104 TRP A N 1
ATOM 858 C CA . TRP A 1 104 ? -16.506 9.947 1.914 1.00 92.12 104 TRP A CA 1
ATOM 859 C C . TRP A 1 104 ? -16.543 10.834 3.162 1.00 92.12 104 TRP A C 1
ATOM 861 O O . TRP A 1 104 ? -17.228 10.505 4.128 1.00 92.12 104 TRP A O 1
ATOM 871 N N . LEU A 1 105 ? -15.806 11.949 3.152 1.00 94.00 105 LEU A N 1
ATOM 872 C CA . LEU A 1 105 ? -15.616 12.820 4.312 1.00 94.00 105 LEU A CA 1
ATOM 873 C C . LEU A 1 105 ? -16.122 14.241 4.069 1.00 94.00 105 LEU A C 1
ATOM 875 O O . LEU A 1 105 ? -15.968 14.798 2.980 1.00 94.00 105 LEU A O 1
ATOM 879 N N . ASN A 1 106 ? -16.642 14.870 5.126 1.00 94.38 106 ASN A N 1
ATOM 880 C CA . ASN A 1 106 ? -16.929 16.307 5.115 1.00 94.38 106 ASN A CA 1
ATOM 881 C C . ASN A 1 106 ? -15.634 17.146 5.185 1.00 94.38 106 ASN A C 1
ATOM 883 O O . ASN A 1 106 ? -14.535 16.604 5.289 1.00 94.38 106 ASN A O 1
ATOM 887 N N . ASP A 1 107 ? -15.719 18.479 5.125 1.00 93.56 107 ASP A N 1
ATOM 888 C CA . ASP A 1 107 ? -14.523 19.337 5.088 1.00 93.56 107 ASP A CA 1
ATOM 889 C C . ASP A 1 107 ? -13.661 19.284 6.361 1.00 93.56 107 ASP A C 1
ATOM 891 O O . ASP A 1 107 ? -12.430 19.317 6.260 1.00 93.56 107 ASP A O 1
ATOM 895 N N . ALA A 1 108 ? -14.275 19.183 7.544 1.00 94.94 108 ALA A N 1
ATOM 896 C CA . ALA A 1 108 ? -13.548 19.080 8.809 1.00 94.94 108 ALA A CA 1
ATOM 897 C C . ALA A 1 108 ? -12.849 17.720 8.935 1.00 94.94 108 ALA A C 1
ATOM 899 O O . ALA A 1 108 ? -11.662 17.657 9.251 1.00 94.94 108 ALA A O 1
ATOM 900 N N . GLU A 1 109 ? -13.561 16.642 8.606 1.00 95.19 109 GLU A N 1
ATOM 901 C CA . GLU A 1 109 ? -13.010 15.286 8.570 1.00 95.19 109 GLU A CA 1
ATOM 902 C C . GLU A 1 109 ? -11.926 15.145 7.503 1.00 95.19 109 GLU A C 1
ATOM 904 O O . GLU A 1 109 ? -10.896 14.532 7.745 1.00 95.19 109 GLU A O 1
ATOM 909 N N . THR A 1 110 ? -12.113 15.757 6.334 1.00 95.62 110 THR A N 1
ATOM 910 C CA . THR A 1 110 ? -11.104 15.778 5.274 1.00 95.62 110 THR A CA 1
ATOM 911 C C . THR A 1 110 ? -9.825 16.432 5.777 1.00 95.62 110 THR A C 1
ATOM 913 O O . THR A 1 110 ? -8.746 15.914 5.519 1.00 95.62 110 THR A O 1
ATOM 916 N N . LYS A 1 111 ? -9.922 17.565 6.485 1.00 94.56 111 LYS A N 1
ATOM 917 C CA . LYS A 1 111 ? -8.743 18.220 7.060 1.00 94.56 111 LYS A CA 1
ATOM 918 C C . LYS A 1 111 ? -8.038 17.290 8.050 1.00 94.56 111 LYS A C 1
ATOM 920 O O . LYS A 1 111 ? -6.855 17.037 7.878 1.00 94.56 111 LYS A O 1
ATOM 925 N N . ALA A 1 112 ? -8.784 16.719 8.996 1.00 94.62 112 ALA A N 1
ATOM 926 C CA . ALA A 1 112 ? -8.235 15.774 9.964 1.00 94.62 112 ALA A CA 1
ATOM 927 C C . ALA A 1 112 ? -7.588 14.553 9.286 1.00 94.62 112 ALA A C 1
ATOM 929 O O . ALA A 1 112 ? -6.514 14.126 9.691 1.00 94.62 112 ALA A O 1
ATOM 930 N N . PHE A 1 113 ? -8.189 14.026 8.216 1.00 95.75 113 PHE A N 1
ATOM 931 C CA . PHE A 1 113 ? -7.617 12.921 7.452 1.00 95.75 113 PHE A CA 1
ATOM 932 C C . PHE A 1 113 ? -6.276 13.304 6.825 1.00 95.75 113 PHE A C 1
ATOM 934 O O . PHE A 1 113 ? -5.336 12.520 6.905 1.00 95.75 113 PHE A O 1
ATOM 941 N N . MET A 1 114 ? -6.179 14.487 6.205 1.00 94.06 114 MET A N 1
ATOM 942 C CA . MET A 1 114 ? -4.922 14.949 5.608 1.00 94.06 114 MET A CA 1
ATOM 943 C C . MET A 1 114 ? -3.831 15.098 6.675 1.00 94.06 114 MET A C 1
ATOM 945 O O . MET A 1 114 ? -2.737 14.587 6.464 1.00 94.06 114 MET A O 1
ATOM 949 N N . ASP A 1 115 ? -4.161 15.694 7.825 1.00 92.94 115 ASP A N 1
ATOM 950 C CA . ASP A 1 115 ? -3.219 15.896 8.934 1.00 92.94 115 ASP A CA 1
ATOM 951 C C . ASP A 1 115 ? -2.730 14.544 9.506 1.00 92.94 115 ASP A C 1
ATOM 953 O O . ASP A 1 115 ? -1.546 14.346 9.762 1.00 92.94 115 ASP A O 1
ATOM 957 N N . ILE A 1 116 ? -3.625 13.562 9.677 1.00 94.00 116 ILE A N 1
ATOM 958 C CA . ILE A 1 116 ? -3.250 12.235 10.194 1.00 94.00 116 ILE A CA 1
ATOM 959 C C . ILE A 1 116 ? -2.515 11.418 9.123 1.00 94.00 116 ILE A C 1
ATOM 961 O O . ILE A 1 116 ? -1.632 10.636 9.463 1.00 94.00 116 ILE A O 1
ATOM 965 N N . GLN A 1 117 ? -2.827 11.578 7.835 1.00 94.25 117 GLN A N 1
ATOM 966 C CA . GLN A 1 117 ? -2.161 10.848 6.753 1.00 94.25 117 GLN A CA 1
ATOM 967 C C . GLN A 1 117 ? -0.644 11.039 6.765 1.00 94.25 117 GLN A C 1
ATOM 969 O O . GLN A 1 117 ? 0.078 10.082 6.499 1.00 94.25 117 GLN A O 1
ATOM 974 N N . GLU A 1 118 ? -0.157 12.225 7.120 1.00 91.44 118 GLU A N 1
ATOM 975 C CA . GLU A 1 118 ? 1.280 12.501 7.225 1.00 91.44 118 GLU A CA 1
ATOM 976 C C . GLU A 1 118 ? 1.992 11.524 8.177 1.00 91.44 118 GLU A C 1
ATOM 978 O O . GLU A 1 118 ? 3.125 11.120 7.917 1.00 91.44 118 GLU A O 1
ATOM 983 N N . SER A 1 119 ? 1.303 11.045 9.219 1.00 91.31 119 SER A N 1
ATOM 984 C CA . SER A 1 119 ? 1.851 10.083 10.185 1.00 91.31 119 SER A CA 1
ATOM 985 C C . SER A 1 119 ? 2.092 8.675 9.633 1.00 91.31 119 SER A C 1
ATOM 987 O O . SER A 1 119 ? 2.800 7.889 10.265 1.00 91.31 119 SER A O 1
ATOM 989 N N . VAL A 1 120 ? 1.512 8.325 8.480 1.00 89.94 120 VAL A N 1
ATOM 990 C CA . VAL A 1 120 ? 1.669 6.994 7.864 1.00 89.94 120 VAL A CA 1
ATOM 991 C C . VAL A 1 120 ? 2.572 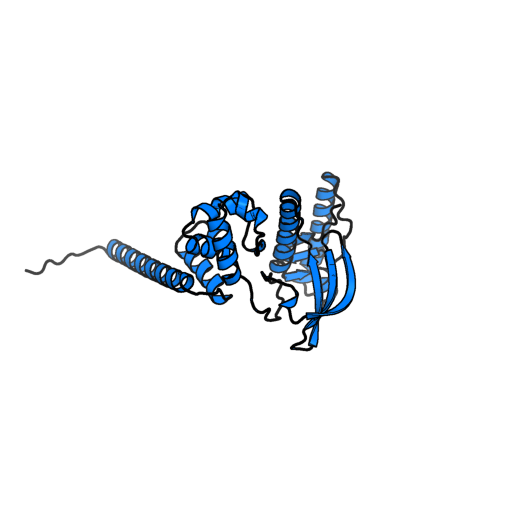7.004 6.628 1.00 89.94 120 VAL A C 1
ATOM 993 O O . VAL A 1 120 ? 2.768 5.956 5.995 1.00 89.94 120 VAL A O 1
ATOM 996 N N . LEU A 1 121 ? 3.103 8.176 6.269 1.00 85.56 121 LEU A N 1
ATOM 997 C CA . LEU A 1 121 ? 4.031 8.342 5.156 1.00 85.56 121 LEU A CA 1
ATOM 998 C C . LEU A 1 121 ? 5.452 7.983 5.583 1.00 85.56 121 LEU A C 1
ATOM 1000 O O . LEU A 1 121 ? 5.884 8.279 6.696 1.00 85.56 121 LEU A O 1
ATOM 1004 N N . ASP A 1 122 ? 6.184 7.338 4.684 1.00 75.88 122 ASP A N 1
ATOM 1005 C CA . ASP A 1 122 ? 7.579 6.991 4.901 1.00 75.88 122 ASP A CA 1
ATOM 1006 C C . ASP A 1 122 ? 8.417 8.292 4.935 1.00 75.88 122 ASP A C 1
ATOM 1008 O O . ASP A 1 122 ? 8.264 9.182 4.100 1.00 75.88 122 ASP A O 1
ATOM 1012 N N . GLU A 1 123 ? 9.256 8.440 5.960 1.00 68.12 123 GLU A N 1
ATOM 1013 C CA . GLU A 1 123 ? 10.098 9.633 6.179 1.00 68.12 123 GLU A CA 1
ATOM 1014 C C . GLU A 1 123 ? 11.464 9.494 5.506 1.00 68.12 123 GLU A C 1
ATOM 1016 O O . GLU A 1 123 ? 12.064 10.472 5.070 1.00 68.12 123 GLU A O 1
ATOM 1021 N N . ASP A 1 124 ? 11.942 8.254 5.420 1.00 61.97 124 ASP A N 1
ATOM 1022 C CA . ASP A 1 124 ? 13.240 7.917 4.873 1.00 61.97 124 ASP A CA 1
ATOM 1023 C C . ASP A 1 124 ? 13.157 6.598 4.108 1.00 61.97 124 ASP A C 1
ATOM 1025 O O . ASP A 1 124 ? 12.500 5.636 4.526 1.00 61.97 124 ASP A O 1
ATOM 1029 N N . VAL A 1 125 ? 13.854 6.546 2.981 1.00 61.06 125 VAL A N 1
ATOM 1030 C CA . VAL A 1 125 ? 14.019 5.329 2.200 1.00 61.06 125 VAL A CA 1
ATOM 1031 C C . VAL A 1 125 ? 15.365 4.741 2.583 1.00 61.06 125 VAL A C 1
ATOM 1033 O O . VAL A 1 125 ? 16.406 5.120 2.053 1.00 61.06 125 VAL A O 1
ATOM 1036 N N . THR A 1 126 ? 15.358 3.794 3.524 1.00 57.44 126 THR A N 1
ATOM 1037 C CA . THR A 1 126 ? 16.522 2.932 3.752 1.00 57.44 126 THR A CA 1
ATOM 1038 C C . THR A 1 126 ? 16.731 2.129 2.470 1.00 57.44 126 THR A C 1
ATOM 1040 O O . THR A 1 126 ? 15.924 1.251 2.157 1.00 57.44 126 THR A O 1
ATOM 1043 N N . PHE A 1 127 ? 17.745 2.495 1.683 1.00 54.31 127 PHE A N 1
ATOM 1044 C CA . PHE A 1 127 ? 18.016 1.939 0.357 1.00 54.31 127 PHE A CA 1
ATOM 1045 C C . PHE A 1 127 ? 18.508 0.485 0.436 1.00 54.31 127 PHE A C 1
ATOM 1047 O O . PHE A 1 127 ? 19.676 0.188 0.224 1.00 54.31 127 PHE A O 1
ATOM 1054 N N . GLU A 1 128 ? 17.574 -0.422 0.700 1.00 55.47 128 GLU A N 1
ATOM 1055 C CA . GLU A 1 128 ? 17.612 -1.817 0.269 1.00 55.47 128 GLU A CA 1
ATOM 1056 C C . GLU A 1 128 ? 16.349 -2.052 -0.575 1.00 55.47 128 GLU A C 1
ATOM 1058 O O . GLU A 1 128 ? 15.297 -2.429 -0.047 1.00 55.47 128 GLU A O 1
ATOM 1063 N N . PRO A 1 129 ? 16.382 -1.726 -1.879 1.00 51.84 129 PRO A N 1
ATOM 1064 C CA . PRO A 1 129 ? 15.205 -1.781 -2.736 1.00 51.84 129 PRO A CA 1
ATOM 1065 C C . PRO A 1 129 ? 14.893 -3.230 -3.141 1.00 51.84 129 PRO A C 1
ATOM 1067 O O . PRO A 1 129 ? 15.053 -3.619 -4.288 1.00 51.84 129 PRO A O 1
ATOM 1070 N N . GLN A 1 130 ? 14.402 -4.037 -2.201 1.00 54.91 130 GLN A N 1
ATOM 1071 C CA . GLN A 1 130 ? 13.833 -5.368 -2.463 1.00 54.91 130 GLN A CA 1
ATOM 1072 C C . GLN A 1 130 ? 12.376 -5.249 -2.961 1.00 54.91 130 GLN A C 1
ATOM 1074 O O . GLN A 1 130 ? 11.451 -5.773 -2.346 1.00 54.91 130 GLN A O 1
ATOM 1079 N N . GLY A 1 131 ? 12.122 -4.442 -3.999 1.00 52.25 131 GLY A N 1
ATOM 1080 C CA . GLY A 1 131 ? 10.760 -4.263 -4.537 1.00 52.25 131 GLY A CA 1
ATOM 1081 C C . GLY A 1 131 ? 9.765 -3.616 -3.554 1.00 52.25 131 GLY A C 1
ATOM 1082 O O . GLY A 1 131 ? 8.556 -3.866 -3.595 1.00 52.25 131 GLY A O 1
ATOM 1083 N N . ARG A 1 132 ? 10.247 -2.796 -2.609 1.00 60.56 132 ARG A N 1
ATOM 1084 C CA . ARG A 1 132 ? 9.385 -2.098 -1.644 1.00 60.56 132 ARG A CA 1
ATOM 1085 C C . ARG A 1 132 ? 8.786 -0.826 -2.249 1.00 60.56 132 ARG A C 1
ATOM 1087 O O . ARG A 1 132 ? 9.498 0.003 -2.802 1.00 60.56 132 ARG A O 1
ATOM 1094 N N . HIS A 1 133 ? 7.478 -0.648 -2.057 1.00 66.12 133 HIS A N 1
ATOM 1095 C CA . HIS A 1 133 ? 6.801 0.629 -2.270 1.00 66.12 133 HIS A CA 1
ATOM 1096 C C . HIS A 1 133 ? 6.929 1.522 -1.029 1.00 66.12 133 HIS A C 1
ATOM 1098 O O . HIS A 1 133 ? 6.748 1.045 0.096 1.00 66.12 133 HIS A O 1
ATOM 1104 N N . PHE A 1 134 ? 7.200 2.807 -1.249 1.00 67.69 134 PHE A N 1
ATOM 1105 C CA . PHE A 1 134 ? 7.275 3.835 -0.214 1.00 67.69 134 PHE A CA 1
ATOM 1106 C C . PHE A 1 134 ? 6.179 4.873 -0.457 1.00 67.69 134 PHE A C 1
ATOM 1108 O O . PHE A 1 134 ? 6.052 5.398 -1.562 1.00 67.69 134 PHE A O 1
ATOM 1115 N N . ALA A 1 135 ? 5.388 5.165 0.573 1.00 69.12 135 ALA A N 1
ATOM 1116 C CA . ALA A 1 135 ? 4.363 6.200 0.524 1.00 69.12 135 ALA A CA 1
ATOM 1117 C C . ALA A 1 135 ? 4.992 7.524 0.968 1.00 69.12 135 ALA A C 1
ATOM 1119 O O . ALA A 1 135 ? 5.068 7.794 2.160 1.00 69.12 135 ALA A O 1
ATOM 1120 N N . LEU A 1 136 ? 5.470 8.325 0.018 1.00 66.62 136 LEU A N 1
ATOM 1121 C CA . LEU A 1 136 ? 6.182 9.578 0.287 1.00 66.62 136 LEU A CA 1
ATOM 1122 C C . LEU A 1 136 ? 5.304 10.790 -0.025 1.00 66.62 136 LEU A C 1
ATOM 1124 O O . LEU A 1 136 ? 4.471 10.739 -0.930 1.00 66.62 136 LEU A O 1
ATOM 1128 N N . GLU A 1 137 ? 5.521 11.888 0.698 1.00 63.00 137 GLU A N 1
ATOM 1129 C CA . GLU A 1 137 ? 4.855 13.169 0.430 1.00 63.00 137 GLU A CA 1
ATOM 1130 C C . GLU A 1 137 ? 5.410 13.848 -0.832 1.00 63.00 137 GLU A C 1
ATOM 1132 O O . GLU A 1 137 ? 4.647 14.292 -1.691 1.00 63.00 137 GLU A O 1
ATOM 1137 N N . SER A 1 138 ? 6.738 13.872 -0.974 1.00 62.47 138 SER A N 1
ATOM 1138 C CA . SER A 1 138 ? 7.438 14.390 -2.150 1.00 62.47 138 SER A CA 1
ATOM 1139 C C . SER A 1 138 ? 8.605 13.484 -2.538 1.00 62.47 138 SER A C 1
ATOM 1141 O O . SER A 1 138 ? 9.217 12.832 -1.693 1.00 62.47 138 SER A O 1
ATOM 1143 N N . MET A 1 139 ? 8.951 13.490 -3.829 1.00 59.75 139 MET A N 1
ATOM 1144 C CA . MET A 1 139 ? 10.222 12.936 -4.304 1.00 59.75 139 MET A CA 1
ATOM 1145 C C . MET A 1 139 ? 11.430 13.683 -3.737 1.00 59.75 139 MET A C 1
ATOM 1147 O O . MET A 1 139 ? 12.496 13.090 -3.671 1.00 59.75 139 MET A O 1
ATOM 1151 N N . ASP A 1 140 ? 11.280 14.940 -3.317 1.00 61.59 140 ASP A N 1
ATOM 1152 C CA . ASP A 1 140 ? 12.367 15.701 -2.686 1.00 61.59 140 ASP A CA 1
ATOM 1153 C C . ASP A 1 140 ? 12.761 15.119 -1.320 1.00 61.59 140 ASP A C 1
ATOM 1155 O O . ASP A 1 140 ? 13.862 15.367 -0.839 1.00 61.59 140 ASP A O 1
ATOM 1159 N N . ASN A 1 141 ? 11.891 14.295 -0.721 1.00 61.91 141 ASN A N 1
ATOM 1160 C CA . ASN A 1 141 ? 12.201 13.548 0.499 1.00 61.91 141 ASN A CA 1
ATOM 1161 C C . ASN A 1 141 ? 13.130 12.355 0.215 1.00 61.91 141 ASN A C 1
ATOM 1163 O O . ASN A 1 141 ? 13.664 11.742 1.137 1.00 61.91 141 ASN A O 1
ATOM 1167 N N . LEU A 1 142 ? 13.322 11.999 -1.058 1.00 63.75 142 LEU A N 1
ATOM 1168 C CA . LEU A 1 142 ? 14.347 11.056 -1.468 1.00 63.75 142 LEU A CA 1
ATOM 1169 C C . LEU A 1 142 ? 15.643 11.839 -1.646 1.00 63.75 142 LEU A C 1
ATOM 1171 O O . LEU A 1 142 ? 15.710 12.733 -2.485 1.00 63.75 142 LEU A O 1
ATOM 1175 N N . ASP A 1 143 ? 16.700 11.452 -0.931 1.00 70.56 143 ASP A N 1
ATOM 1176 C CA . ASP A 1 143 ? 18.067 11.945 -1.154 1.00 70.56 143 ASP A CA 1
ATOM 1177 C C . ASP A 1 143 ? 18.643 11.409 -2.483 1.00 70.56 143 ASP A C 1
ATOM 1179 O O . ASP A 1 143 ? 19.725 10.831 -2.538 1.00 70.56 143 ASP A O 1
ATOM 1183 N N . LEU A 1 144 ? 17.895 11.568 -3.575 1.00 73.25 144 LEU A N 1
ATOM 1184 C CA . LEU A 1 144 ? 18.185 11.105 -4.920 1.00 73.25 144 LEU A CA 1
ATOM 1185 C C . LEU A 1 144 ? 18.476 12.297 -5.828 1.00 73.25 144 LEU A C 1
ATOM 1187 O O . LEU A 1 144 ? 17.619 13.131 -6.112 1.00 73.25 144 LEU A O 1
ATOM 1191 N N . GLU A 1 145 ? 19.695 12.365 -6.338 1.00 82.44 145 GLU A N 1
ATOM 1192 C CA . GLU A 1 145 ? 20.085 13.323 -7.361 1.00 82.44 145 GLU A CA 1
ATOM 1193 C C . GLU A 1 145 ? 19.782 12.770 -8.754 1.00 82.44 145 GLU A C 1
ATOM 1195 O O . GLU A 1 145 ? 20.251 11.691 -9.107 1.00 82.44 145 GLU A O 1
ATOM 1200 N N . ARG A 1 146 ? 19.018 13.509 -9.570 1.00 80.75 146 ARG A N 1
ATOM 1201 C CA . ARG A 1 146 ? 18.791 13.160 -10.980 1.00 80.75 146 ARG A CA 1
ATOM 1202 C C . ARG A 1 146 ? 20.050 13.449 -11.791 1.00 80.75 146 ARG A C 1
ATOM 1204 O O . ARG A 1 146 ? 20.435 14.602 -11.938 1.00 80.75 146 ARG A O 1
ATOM 1211 N N . VAL A 1 147 ? 20.652 12.400 -12.348 1.00 84.00 147 VAL A N 1
ATOM 1212 C CA . VAL A 1 147 ? 21.911 12.484 -13.102 1.00 84.00 147 VAL A CA 1
ATOM 1213 C C . VAL A 1 147 ? 21.660 12.495 -14.605 1.00 84.00 147 VAL A C 1
ATOM 1215 O O . VAL A 1 147 ? 22.235 13.302 -15.330 1.00 84.00 147 VAL A O 1
ATOM 1218 N N . LYS A 1 148 ? 20.814 11.585 -15.100 1.00 76.81 148 LYS A N 1
ATOM 1219 C CA . LYS A 1 148 ? 20.580 11.424 -16.541 1.00 76.81 148 LYS A CA 1
ATOM 1220 C C . LYS A 1 148 ? 19.162 10.948 -16.821 1.00 76.81 148 LYS A C 1
ATOM 1222 O O . LYS A 1 148 ? 18.681 10.026 -16.178 1.00 76.81 148 LYS A O 1
ATOM 1227 N N . TYR A 1 149 ? 18.512 11.530 -17.818 1.00 74.81 149 TYR A N 1
ATOM 1228 C CA . TYR A 1 149 ? 17.234 11.028 -18.315 1.00 74.81 149 TYR A CA 1
ATOM 1229 C C . TYR A 1 149 ? 17.435 9.736 -19.124 1.00 74.81 149 TYR A C 1
ATOM 1231 O O . TYR A 1 149 ? 18.310 9.687 -19.994 1.00 74.81 149 TYR A O 1
ATOM 1239 N N . LEU A 1 150 ? 16.653 8.693 -18.829 1.00 61.34 150 LEU A N 1
ATOM 1240 C CA . LEU A 1 150 ? 16.745 7.384 -19.490 1.00 61.34 150 LEU A CA 1
ATOM 1241 C C . LEU A 1 150 ? 15.589 7.125 -20.466 1.00 61.34 150 LEU A C 1
ATOM 1243 O O . LEU A 1 150 ? 15.786 6.406 -21.441 1.00 61.34 150 LEU A O 1
ATOM 1247 N N . GLY A 1 151 ? 14.414 7.721 -20.248 1.00 63.34 151 GLY A N 1
ATOM 1248 C CA . GLY A 1 151 ? 13.276 7.614 -21.164 1.00 63.34 151 GLY A CA 1
ATOM 1249 C C . GLY A 1 151 ? 11.941 7.969 -20.512 1.00 63.34 151 GLY A C 1
ATOM 1250 O O . GLY A 1 151 ? 11.886 8.295 -19.330 1.00 63.34 151 GLY A O 1
ATOM 1251 N N . ALA A 1 152 ? 10.854 7.897 -21.277 1.00 57.41 152 ALA A N 1
ATOM 1252 C CA . ALA A 1 152 ? 9.483 7.985 -20.773 1.00 57.41 152 ALA A CA 1
ATOM 1253 C C . ALA A 1 152 ? 8.617 6.900 -21.417 1.00 57.41 152 ALA A C 1
ATOM 1255 O O . ALA A 1 152 ? 8.826 6.537 -22.574 1.00 57.41 152 ALA A O 1
ATOM 1256 N N . GLY A 1 153 ? 7.645 6.404 -20.654 1.00 55.00 153 GLY A N 1
ATOM 1257 C CA . GLY A 1 153 ? 6.595 5.496 -21.114 1.00 55.00 153 GLY A CA 1
ATOM 1258 C C . GLY A 1 153 ? 5.209 6.029 -20.750 1.00 55.00 153 GLY A C 1
ATOM 1259 O O . GLY A 1 153 ? 5.085 7.102 -20.159 1.00 55.00 153 GLY A O 1
ATOM 1260 N N . GLY A 1 154 ? 4.154 5.263 -21.053 1.00 51.09 154 GLY A N 1
ATOM 1261 C CA . GLY A 1 154 ? 2.759 5.673 -20.807 1.00 51.09 154 GLY A CA 1
ATOM 1262 C C . GLY A 1 154 ? 2.435 6.023 -19.346 1.00 51.09 154 GLY A C 1
ATOM 1263 O O . GLY A 1 154 ? 1.477 6.743 -19.079 1.00 51.09 154 GLY A O 1
ATOM 1264 N N . PHE A 1 155 ? 3.259 5.564 -18.402 1.00 53.12 155 PHE A N 1
ATOM 1265 C CA . PHE A 1 155 ? 3.045 5.749 -16.968 1.00 53.12 155 PHE A CA 1
ATOM 1266 C C . PHE A 1 155 ? 3.956 6.802 -16.323 1.00 53.12 155 PHE A C 1
ATOM 1268 O O . PHE A 1 155 ? 3.750 7.106 -15.154 1.00 53.12 155 PHE A O 1
ATOM 1275 N N . GLY A 1 156 ? 4.905 7.396 -17.060 1.00 60.56 156 GLY A N 1
ATOM 1276 C CA . GLY A 1 156 ? 5.766 8.477 -16.565 1.00 60.56 156 GLY A CA 1
ATOM 1277 C C . GLY A 1 156 ? 7.218 8.405 -17.045 1.00 60.56 156 GLY A C 1
ATOM 1278 O O . GLY A 1 156 ? 7.512 7.822 -18.090 1.00 60.56 156 GLY A O 1
ATOM 1279 N N . GLU A 1 157 ? 8.128 9.040 -16.306 1.00 62.72 157 GLU A N 1
ATOM 1280 C CA . GLU A 1 157 ? 9.526 9.237 -16.707 1.00 62.72 157 GLU A CA 1
ATOM 1281 C C . GLU A 1 157 ? 10.477 8.302 -15.962 1.00 62.72 157 GLU A C 1
ATOM 1283 O O . GLU A 1 157 ? 10.278 8.004 -14.788 1.00 62.72 157 GLU A O 1
ATOM 1288 N N . VAL A 1 158 ? 11.563 7.900 -16.617 1.00 65.19 158 VAL A N 1
ATOM 1289 C CA . VAL A 1 158 ? 12.640 7.107 -16.026 1.00 65.19 158 VAL A CA 1
ATOM 1290 C C . VAL A 1 158 ? 13.927 7.923 -16.019 1.00 65.19 158 VAL A C 1
ATOM 1292 O O . VAL A 1 158 ? 14.417 8.372 -17.059 1.00 65.19 158 VAL A O 1
ATOM 1295 N N . TRP A 1 159 ? 14.499 8.084 -14.830 1.00 63.66 159 TRP A N 1
ATOM 1296 C CA . TRP A 1 159 ? 15.734 8.823 -14.590 1.00 63.66 159 TRP A CA 1
ATOM 1297 C C . TRP A 1 159 ? 16.793 7.922 -13.960 1.00 63.66 159 TRP A C 1
ATOM 1299 O O . TRP A 1 159 ? 16.510 7.167 -13.039 1.00 63.66 159 TRP A O 1
ATOM 1309 N N . HIS A 1 160 ? 18.034 8.043 -14.410 1.00 68.88 160 HIS A N 1
ATOM 1310 C CA . HIS A 1 160 ? 19.203 7.587 -13.675 1.00 68.88 160 HIS A CA 1
ATOM 1311 C C . HIS A 1 160 ? 19.452 8.553 -12.518 1.00 68.88 160 HIS A C 1
ATOM 1313 O O . HIS A 1 160 ? 19.621 9.759 -12.740 1.00 68.88 160 HIS A O 1
ATOM 1319 N N . VAL A 1 161 ? 19.469 8.029 -11.298 1.00 73.88 161 VAL A N 1
ATOM 1320 C CA . VAL A 1 161 ? 19.600 8.807 -10.067 1.00 73.88 161 VAL A CA 1
ATOM 1321 C C . VAL A 1 161 ? 20.718 8.261 -9.189 1.00 73.88 161 VAL A C 1
ATOM 1323 O O . VAL A 1 161 ? 20.960 7.057 -9.182 1.00 73.88 161 VAL A O 1
ATOM 1326 N N . HIS A 1 162 ? 21.379 9.127 -8.426 1.00 77.44 162 HIS A N 1
ATOM 1327 C CA . HIS A 1 162 ? 22.342 8.732 -7.399 1.00 77.44 162 HIS A CA 1
ATOM 1328 C C . HIS A 1 162 ? 21.789 9.039 -6.014 1.00 77.44 162 HIS A C 1
ATOM 1330 O O . HIS A 1 162 ? 21.298 10.139 -5.771 1.00 77.44 162 HIS A O 1
ATOM 1336 N N . ASN A 1 163 ? 21.905 8.095 -5.087 1.00 72.25 163 ASN A N 1
ATOM 1337 C CA . ASN A 1 163 ? 21.656 8.374 -3.683 1.00 72.25 163 ASN A CA 1
ATOM 1338 C C . ASN A 1 163 ? 22.806 9.227 -3.125 1.00 72.25 163 ASN A C 1
ATOM 1340 O O . ASN A 1 163 ? 23.962 8.811 -3.122 1.00 72.25 163 ASN A O 1
ATOM 1344 N N . ARG A 1 164 ? 22.484 10.425 -2.634 1.00 77.12 164 ARG A N 1
ATOM 1345 C CA . ARG A 1 164 ? 23.448 11.408 -2.121 1.00 77.12 164 ARG A CA 1
ATOM 1346 C C . ARG A 1 164 ? 24.193 10.926 -0.873 1.00 77.12 164 ARG A C 1
ATOM 1348 O O . ARG A 1 164 ? 25.292 11.401 -0.612 1.00 77.12 164 ARG A O 1
ATOM 1355 N N . ARG A 1 165 ? 23.615 9.997 -0.105 1.00 74.75 165 ARG A N 1
ATOM 1356 C CA . ARG A 1 165 ? 24.183 9.486 1.153 1.00 74.75 165 ARG A CA 1
ATOM 1357 C C . ARG A 1 165 ? 25.260 8.430 0.938 1.00 74.75 165 ARG A C 1
ATOM 1359 O O . ARG A 1 165 ? 26.230 8.405 1.685 1.00 74.75 165 ARG A O 1
ATOM 1366 N N . ASN A 1 166 ? 25.085 7.548 -0.046 1.00 75.19 166 ASN A N 1
ATOM 1367 C CA . ASN A 1 166 ? 25.993 6.417 -0.277 1.00 75.19 166 ASN A CA 1
ATOM 1368 C C . ASN A 1 166 ? 26.602 6.371 -1.690 1.00 75.19 166 ASN A C 1
ATOM 1370 O O . ASN A 1 166 ? 27.428 5.506 -1.962 1.00 75.19 166 ASN A O 1
ATOM 1374 N N . GLY A 1 167 ? 26.214 7.281 -2.585 1.00 74.88 167 GLY A N 1
ATOM 1375 C CA . GLY A 1 167 ? 26.695 7.346 -3.966 1.00 74.88 167 GLY A CA 1
ATOM 1376 C C . GLY A 1 167 ? 26.147 6.253 -4.889 1.00 74.88 167 GLY A C 1
ATOM 1377 O O . GLY A 1 167 ? 26.538 6.201 -6.052 1.00 74.88 167 GLY A O 1
ATOM 1378 N N . GLN A 1 168 ? 25.255 5.382 -4.406 1.00 71.25 168 GLN A N 1
ATOM 1379 C CA . GLN A 1 168 ? 24.731 4.262 -5.185 1.00 71.25 168 GLN A CA 1
ATOM 1380 C C . GLN A 1 168 ? 23.799 4.759 -6.298 1.00 71.25 168 GLN A C 1
ATOM 1382 O O . GLN A 1 168 ? 22.943 5.618 -6.070 1.00 71.25 168 GLN A O 1
ATOM 1387 N N . ALA A 1 169 ? 23.952 4.192 -7.494 1.00 66.06 169 ALA A N 1
ATOM 1388 C CA . ALA A 1 169 ? 23.155 4.527 -8.666 1.00 66.06 169 ALA A CA 1
ATOM 1389 C C . ALA A 1 169 ? 21.908 3.638 -8.804 1.00 66.06 169 ALA A C 1
ATOM 1391 O O . ALA A 1 169 ? 21.965 2.436 -8.540 1.00 66.06 169 ALA A O 1
ATOM 1392 N N . TYR A 1 170 ? 20.802 4.231 -9.263 1.00 65.31 170 TYR A N 1
ATOM 1393 C CA . TYR A 1 170 ? 19.514 3.569 -9.488 1.00 65.31 170 TYR A CA 1
ATOM 1394 C C . TYR A 1 170 ? 18.818 4.094 -10.749 1.00 65.31 170 TYR A C 1
ATOM 1396 O O . TYR A 1 170 ? 19.076 5.209 -11.206 1.00 65.31 170 TYR A O 1
ATOM 1404 N N . ALA A 1 171 ? 17.867 3.316 -11.268 1.00 62.34 171 ALA A N 1
ATOM 1405 C CA . ALA A 1 171 ? 16.834 3.812 -12.172 1.00 62.34 171 ALA A CA 1
ATOM 1406 C C . ALA A 1 171 ? 15.574 4.164 -11.359 1.00 62.34 171 ALA A C 1
ATOM 1408 O O . ALA A 1 171 ? 15.055 3.340 -10.612 1.00 62.34 171 ALA A O 1
ATOM 1409 N N . CYS A 1 172 ? 15.083 5.392 -11.494 1.00 66.44 172 CYS A N 1
ATOM 1410 C CA . CYS A 1 172 ? 13.891 5.903 -10.827 1.00 66.44 172 CYS A CA 1
ATOM 1411 C C . CYS A 1 172 ? 12.794 6.140 -11.865 1.00 66.44 172 CYS A C 1
ATOM 1413 O O . CYS A 1 172 ? 12.895 7.064 -12.674 1.00 66.44 172 CYS A O 1
ATOM 1415 N N . LYS A 1 173 ? 11.757 5.297 -11.836 1.00 65.94 173 LYS A N 1
ATOM 1416 C CA . LYS A 1 173 ? 10.530 5.455 -12.622 1.00 65.94 173 LYS A CA 1
ATOM 1417 C C . LYS A 1 173 ? 9.531 6.268 -11.801 1.00 65.94 173 LYS A C 1
ATOM 1419 O O . LYS A 1 173 ? 9.122 5.850 -10.720 1.00 65.94 173 LYS A O 1
ATOM 1424 N N . THR A 1 174 ? 9.168 7.445 -12.287 1.00 63.41 174 THR A N 1
ATOM 1425 C CA . THR A 1 174 ? 8.151 8.306 -11.682 1.00 63.41 174 THR A CA 1
ATOM 1426 C C . THR A 1 174 ? 6.807 8.032 -12.338 1.00 63.41 174 THR A C 1
ATOM 1428 O O . THR A 1 174 ? 6.752 7.688 -13.517 1.00 63.41 174 THR A O 1
ATOM 1431 N N . MET A 1 175 ? 5.714 8.189 -11.586 1.00 60.66 175 MET A N 1
ATOM 1432 C CA . MET A 1 175 ? 4.368 8.116 -12.151 1.00 60.66 175 MET A CA 1
ATOM 1433 C C . MET A 1 175 ? 3.558 9.353 -11.811 1.00 60.66 175 MET A C 1
ATOM 1435 O O . MET A 1 175 ? 3.433 9.739 -10.646 1.00 60.66 175 MET A O 1
ATOM 1439 N N . THR A 1 176 ? 2.953 9.947 -12.834 1.00 64.12 176 THR A N 1
ATOM 1440 C CA . THR A 1 176 ? 2.053 11.085 -12.657 1.00 64.12 176 THR A CA 1
ATOM 1441 C C . THR A 1 176 ? 0.669 10.575 -12.284 1.00 64.12 176 THR A C 1
ATOM 1443 O O . THR A 1 176 ? 0.028 9.871 -13.062 1.00 64.12 176 THR A O 1
ATOM 1446 N N . ARG A 1 177 ? 0.172 10.954 -11.102 1.00 66.25 177 ARG A N 1
ATOM 1447 C CA . ARG A 1 177 ? -1.181 10.585 -10.662 1.00 66.25 177 ARG A CA 1
ATOM 1448 C C . ARG A 1 177 ? -2.228 11.391 -11.450 1.00 66.25 177 ARG A C 1
ATOM 1450 O O . ARG A 1 177 ? -2.226 12.621 -11.352 1.00 66.25 177 ARG A O 1
ATOM 1457 N N . PRO A 1 178 ? -3.124 10.746 -12.223 1.00 64.69 178 PRO A N 1
ATOM 1458 C CA . PRO A 1 178 ? -4.150 11.434 -12.987 1.00 64.69 178 PRO A CA 1
ATOM 1459 C C . PRO A 1 178 ? -5.107 12.157 -12.054 1.00 64.69 178 PRO A C 1
ATOM 1461 O O . PRO A 1 178 ? -5.433 11.668 -10.975 1.00 64.69 178 PRO A O 1
ATOM 1464 N N . VAL A 1 179 ? -5.642 13.290 -12.507 1.00 63.59 179 VAL A N 1
ATOM 1465 C CA . VAL A 1 179 ? -6.657 13.998 -11.723 1.00 63.59 179 VAL A CA 1
ATOM 1466 C C . VAL A 1 179 ? -7.921 13.144 -11.619 1.00 63.59 179 VAL A C 1
ATOM 1468 O O . VAL A 1 179 ? -8.455 13.006 -10.526 1.00 63.59 179 VAL A O 1
ATOM 1471 N N . ARG A 1 180 ? -8.419 12.568 -12.725 1.00 66.69 180 ARG A N 1
ATOM 1472 C CA . ARG A 1 180 ? -9.677 11.792 -12.765 1.00 66.69 180 ARG A CA 1
ATOM 1473 C C . ARG A 1 180 ? -9.545 10.440 -12.058 1.00 66.69 180 ARG A C 1
ATOM 1475 O O . ARG A 1 180 ? -8.579 9.724 -12.286 1.00 66.69 180 ARG A O 1
ATOM 1482 N N . TYR A 1 181 ? -10.565 10.089 -11.270 1.00 68.31 181 TYR A N 1
ATOM 1483 C CA . TYR A 1 181 ? -10.589 8.861 -10.471 1.00 68.31 181 TYR A CA 1
ATOM 1484 C C . TYR A 1 181 ? -10.503 7.598 -11.333 1.00 68.31 181 TYR A C 1
ATOM 1486 O O . TYR A 1 181 ? -9.666 6.763 -11.037 1.00 68.31 181 TYR A O 1
ATOM 1494 N N . ASP A 1 182 ? -11.278 7.490 -12.417 1.00 69.44 182 ASP A N 1
ATOM 1495 C CA . ASP A 1 182 ? -11.285 6.276 -13.253 1.00 69.44 182 ASP A CA 1
ATOM 1496 C C . ASP A 1 182 ? -9.895 5.996 -13.847 1.00 69.44 182 ASP A C 1
ATOM 1498 O O . ASP A 1 182 ? -9.384 4.880 -13.780 1.00 69.44 182 ASP A O 1
ATOM 1502 N N . ASN A 1 183 ? -9.218 7.045 -14.324 1.00 66.81 183 ASN A N 1
ATOM 1503 C CA . ASN A 1 183 ? -7.848 6.946 -14.828 1.00 66.81 183 ASN A CA 1
ATOM 1504 C C . ASN A 1 183 ? -6.854 6.611 -13.707 1.00 66.81 183 ASN A C 1
ATOM 1506 O O . ASN A 1 183 ? -5.908 5.858 -13.925 1.00 66.81 183 ASN A O 1
ATOM 1510 N N . HIS A 1 184 ? -7.044 7.175 -12.510 1.00 67.69 184 HIS A N 1
ATOM 1511 C CA . HIS A 1 184 ? -6.195 6.881 -11.355 1.00 67.69 184 HIS A CA 1
ATOM 1512 C C . HIS A 1 184 ? -6.390 5.437 -10.877 1.00 67.69 184 HIS A C 1
ATOM 1514 O O . HIS A 1 184 ? -5.408 4.775 -10.572 1.00 67.69 184 HIS A O 1
ATOM 1520 N N . ALA A 1 185 ? -7.613 4.907 -10.908 1.00 68.19 185 ALA A N 1
ATOM 1521 C CA . ALA A 1 185 ? -7.899 3.513 -10.592 1.00 68.19 185 ALA A CA 1
ATOM 1522 C C . ALA A 1 185 ? -7.196 2.557 -11.565 1.00 68.19 185 ALA A C 1
ATOM 1524 O O . ALA A 1 185 ? -6.539 1.619 -11.118 1.00 68.19 185 ALA A O 1
ATOM 1525 N N . ILE A 1 186 ? -7.246 2.833 -12.874 1.00 68.00 186 ILE A N 1
ATOM 1526 C CA . ILE A 1 186 ? -6.511 2.055 -13.886 1.00 68.00 186 ILE A CA 1
ATOM 1527 C C . ILE A 1 186 ? -4.997 2.130 -13.636 1.00 68.00 186 ILE A C 1
ATOM 1529 O O . ILE A 1 186 ? -4.326 1.098 -13.616 1.00 68.00 186 ILE A O 1
ATOM 1533 N N . LEU A 1 187 ? -4.458 3.330 -13.375 1.00 68.31 187 LEU A N 1
ATOM 1534 C CA . LEU A 1 187 ? -3.042 3.499 -13.030 1.00 68.31 187 LEU A CA 1
ATOM 1535 C C . LEU A 1 187 ? -2.665 2.661 -11.802 1.00 68.31 187 LEU A C 1
ATOM 1537 O O . LEU A 1 187 ? -1.662 1.958 -11.828 1.00 68.31 187 LEU A O 1
ATOM 1541 N N . MET A 1 188 ? -3.463 2.715 -10.736 1.00 69.06 188 MET A N 1
ATOM 1542 C CA . MET A 1 188 ? -3.168 2.005 -9.493 1.00 69.06 188 MET A CA 1
ATOM 1543 C C . MET A 1 188 ? -3.325 0.490 -9.626 1.00 69.06 188 MET A C 1
ATOM 1545 O O . MET A 1 188 ? -2.594 -0.247 -8.966 1.00 69.06 188 MET A O 1
ATOM 1549 N N . GLN A 1 189 ? -4.219 0.005 -10.491 1.00 68.31 189 GLN A N 1
ATOM 1550 C CA . GLN A 1 189 ? -4.297 -1.418 -10.834 1.00 68.31 189 GLN A CA 1
ATOM 1551 C C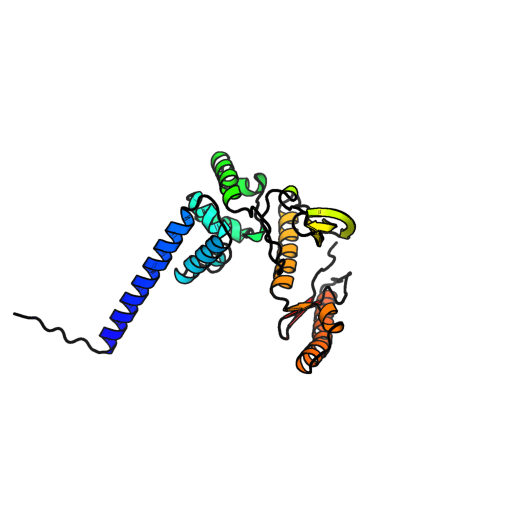 . GLN A 1 189 ? -3.029 -1.887 -11.550 1.00 68.31 189 GLN A C 1
ATOM 1553 O O . GLN A 1 189 ? -2.468 -2.919 -11.178 1.00 68.31 189 GLN A O 1
ATOM 1558 N N . ASN A 1 190 ? -2.549 -1.118 -12.531 1.00 65.31 190 ASN A N 1
ATOM 1559 C CA . ASN A 1 190 ? -1.304 -1.427 -13.235 1.00 65.31 190 ASN A CA 1
ATOM 1560 C C . ASN A 1 190 ? -0.107 -1.370 -12.283 1.00 65.31 190 ASN A C 1
ATOM 1562 O O . ASN A 1 190 ? 0.681 -2.308 -12.238 1.00 65.31 190 ASN A O 1
ATOM 1566 N N . PHE A 1 191 ? -0.038 -0.333 -11.449 1.00 65.44 191 PHE A N 1
ATOM 1567 C CA . PHE A 1 191 ? 1.002 -0.180 -10.440 1.00 65.44 191 PHE A CA 1
ATOM 1568 C C . PHE A 1 191 ? 1.019 -1.330 -9.429 1.00 65.44 191 PHE A C 1
ATOM 1570 O O . PHE A 1 191 ? 2.072 -1.885 -9.127 1.00 65.44 191 PHE A O 1
ATOM 1577 N N . THR A 1 192 ? -0.152 -1.723 -8.922 1.00 66.31 192 THR A N 1
ATOM 1578 C CA . THR A 1 192 ? -0.267 -2.859 -7.999 1.00 66.31 192 THR A CA 1
ATOM 1579 C C . THR A 1 192 ? 0.207 -4.139 -8.673 1.00 66.31 192 THR A C 1
ATOM 1581 O O . THR A 1 192 ? 0.937 -4.908 -8.060 1.00 66.31 192 THR A O 1
ATOM 1584 N N . ARG A 1 193 ? -0.154 -4.361 -9.943 1.00 64.88 193 ARG A N 1
ATOM 1585 C CA . ARG A 1 193 ? 0.305 -5.526 -10.707 1.00 64.88 193 ARG A CA 1
ATOM 1586 C C . ARG A 1 193 ? 1.821 -5.525 -10.899 1.00 64.88 193 ARG A C 1
ATOM 1588 O O . ARG A 1 193 ? 2.431 -6.571 -10.722 1.00 64.88 193 ARG A O 1
ATOM 1595 N N . GLU A 1 194 ? 2.412 -4.378 -11.222 1.00 65.50 194 GLU A N 1
ATOM 1596 C CA . GLU A 1 194 ? 3.860 -4.215 -11.399 1.00 65.50 194 GLU A CA 1
ATOM 1597 C C . GLU A 1 194 ? 4.607 -4.493 -10.084 1.00 65.50 194 GLU A C 1
ATOM 1599 O O . GLU A 1 194 ? 5.450 -5.383 -10.034 1.00 65.50 194 GLU A O 1
ATOM 1604 N N . ILE A 1 195 ? 4.220 -3.837 -8.982 1.00 64.88 195 ILE A N 1
ATOM 1605 C CA . ILE A 1 195 ? 4.843 -4.034 -7.662 1.00 64.88 195 ILE A CA 1
ATOM 1606 C C . ILE A 1 195 ? 4.653 -5.459 -7.143 1.00 64.88 195 ILE A C 1
ATOM 1608 O O . ILE A 1 195 ? 5.592 -6.038 -6.605 1.00 64.88 195 ILE A O 1
ATOM 1612 N N . MET A 1 196 ? 3.453 -6.032 -7.262 1.00 63.75 196 MET A N 1
ATOM 1613 C CA . MET A 1 196 ? 3.211 -7.404 -6.804 1.00 63.75 196 MET A CA 1
ATOM 1614 C C . MET A 1 196 ? 3.943 -8.418 -7.679 1.00 63.75 196 MET A C 1
ATOM 1616 O O . MET A 1 196 ? 4.477 -9.383 -7.145 1.00 63.75 196 MET A O 1
ATOM 1620 N N . GLY A 1 197 ? 4.033 -8.170 -8.988 1.00 58.22 197 GLY A N 1
ATOM 1621 C CA . GLY A 1 197 ? 4.882 -8.937 -9.891 1.00 58.22 197 GLY A CA 1
ATOM 1622 C C . GLY A 1 197 ? 6.333 -8.915 -9.422 1.00 58.22 197 GLY A C 1
ATOM 1623 O O . GLY A 1 197 ? 6.903 -9.971 -9.197 1.00 58.22 197 GLY A O 1
ATOM 1624 N N . MET A 1 198 ? 6.896 -7.730 -9.175 1.00 60.78 198 MET A N 1
ATOM 1625 C CA . MET A 1 198 ? 8.273 -7.578 -8.691 1.00 60.78 198 MET A CA 1
ATOM 1626 C C . MET A 1 198 ? 8.513 -8.192 -7.305 1.00 60.78 198 MET A C 1
ATOM 1628 O O . MET A 1 198 ? 9.595 -8.695 -7.045 1.00 60.78 198 MET A O 1
ATOM 1632 N N . ARG A 1 199 ? 7.534 -8.120 -6.396 1.00 60.38 199 ARG A N 1
ATOM 1633 C CA . ARG A 1 199 ? 7.652 -8.647 -5.024 1.00 60.38 199 ARG A CA 1
ATOM 1634 C C . ARG A 1 199 ? 7.546 -10.158 -4.941 1.00 60.38 199 ARG A C 1
ATOM 1636 O O . ARG A 1 199 ? 8.089 -10.746 -4.014 1.00 60.38 199 ARG A O 1
ATOM 1643 N N . LEU A 1 200 ? 6.764 -10.746 -5.837 1.00 55.06 200 LEU A N 1
ATOM 1644 C CA . LEU A 1 200 ? 6.611 -12.187 -5.918 1.00 55.06 200 LEU A CA 1
ATOM 1645 C C . LEU A 1 200 ? 7.685 -12.790 -6.814 1.00 55.06 200 LEU A C 1
ATOM 1647 O O . LEU A 1 200 ? 7.994 -13.946 -6.631 1.00 55.06 200 LEU A O 1
ATOM 1651 N N . ALA A 1 201 ? 8.269 -12.055 -7.757 1.00 57.03 201 ALA A N 1
ATOM 1652 C CA . ALA A 1 201 ? 9.331 -12.587 -8.596 1.00 57.03 201 ALA A CA 1
ATOM 1653 C C . ALA A 1 201 ? 10.594 -12.888 -7.784 1.00 57.03 201 ALA A C 1
ATOM 1655 O O . ALA A 1 201 ? 11.101 -12.030 -7.064 1.00 57.03 201 ALA A O 1
ATOM 1656 N N . ASP A 1 202 ? 11.130 -14.091 -7.959 1.00 64.75 202 ASP A N 1
ATOM 1657 C CA . ASP A 1 202 ? 12.446 -14.448 -7.442 1.00 64.75 202 ASP A CA 1
ATOM 1658 C C . ASP A 1 202 ? 13.540 -13.798 -8.304 1.00 64.75 202 ASP A C 1
ATOM 1660 O O . ASP A 1 202 ? 14.547 -13.335 -7.775 1.00 64.75 202 ASP A O 1
ATOM 1664 N N . ILE A 1 203 ? 13.322 -13.754 -9.626 1.00 76.06 203 ILE A N 1
ATOM 1665 C CA . ILE A 1 203 ? 14.196 -13.163 -10.655 1.00 76.06 203 ILE A CA 1
ATOM 1666 C C . ILE A 1 203 ? 13.370 -12.781 -11.900 1.00 76.06 203 ILE A C 1
ATOM 1668 O O . ILE A 1 203 ? 12.257 -13.283 -12.091 1.00 76.06 203 ILE A O 1
ATOM 1672 N N . ASP A 1 204 ? 13.920 -11.943 -12.782 1.00 82.25 204 ASP A N 1
ATOM 1673 C CA . ASP A 1 204 ? 13.407 -11.788 -14.150 1.00 82.25 204 ASP A CA 1
ATOM 1674 C C . ASP A 1 204 ? 14.103 -12.760 -15.133 1.00 82.25 204 ASP A C 1
ATOM 1676 O O . ASP A 1 204 ? 15.126 -13.381 -14.821 1.00 82.25 204 ASP A O 1
ATOM 1680 N N . LEU A 1 205 ? 13.528 -12.955 -16.325 1.00 83.06 205 LEU A N 1
ATOM 1681 C CA . LEU A 1 205 ? 14.093 -13.870 -17.321 1.00 83.06 205 LEU A CA 1
ATOM 1682 C C . LEU A 1 205 ? 15.427 -13.356 -17.882 1.00 83.06 205 LEU A C 1
ATOM 1684 O O . LEU A 1 205 ? 16.232 -14.169 -18.327 1.00 83.06 205 LEU A O 1
ATOM 1688 N N . ALA A 1 206 ? 15.687 -12.045 -17.880 1.00 84.94 206 ALA A N 1
ATOM 1689 C CA . ALA A 1 206 ? 16.976 -11.516 -18.323 1.00 84.94 206 ALA A CA 1
ATOM 1690 C C . ALA A 1 206 ? 18.092 -11.951 -17.365 1.00 84.94 206 ALA A C 1
ATOM 1692 O O . ALA A 1 206 ? 19.124 -12.448 -17.814 1.00 84.94 206 ALA A O 1
ATOM 1693 N N . ASP A 1 207 ? 17.858 -11.827 -16.062 1.00 82.50 207 ASP A N 1
ATOM 1694 C CA . ASP A 1 207 ? 18.775 -12.265 -15.016 1.00 82.50 207 ASP A CA 1
ATOM 1695 C C . ASP A 1 207 ? 18.962 -13.784 -15.042 1.00 82.50 207 ASP A C 1
ATOM 1697 O O . ASP A 1 207 ? 20.097 -14.256 -14.960 1.00 82.50 207 ASP A O 1
ATOM 1701 N N . LEU A 1 208 ? 17.887 -14.558 -15.259 1.00 83.81 208 LEU A N 1
ATOM 1702 C CA . LEU A 1 208 ? 18.003 -16.006 -15.449 1.00 83.81 208 LEU A CA 1
ATOM 1703 C C . LEU A 1 208 ? 18.891 -16.341 -16.657 1.00 83.81 208 LEU A C 1
ATOM 1705 O O . LEU A 1 208 ? 19.793 -17.163 -16.546 1.00 83.81 208 LEU A O 1
ATOM 1709 N N . LEU A 1 209 ? 18.669 -15.703 -17.808 1.00 85.44 209 LEU A N 1
ATOM 1710 C CA . LEU A 1 209 ? 19.434 -15.970 -19.033 1.00 85.44 209 LEU A CA 1
ATOM 1711 C C . LEU A 1 209 ? 20.922 -15.608 -18.919 1.00 85.44 209 LEU A C 1
ATOM 1713 O O . LEU A 1 209 ? 21.731 -16.157 -19.665 1.00 85.44 209 LEU A O 1
ATOM 1717 N N . ASN A 1 210 ? 21.277 -14.695 -18.015 1.00 85.69 210 ASN A N 1
ATOM 1718 C CA . ASN A 1 210 ? 22.655 -14.265 -17.783 1.00 85.69 210 ASN A CA 1
ATOM 1719 C C . ASN A 1 210 ? 23.376 -15.075 -16.690 1.00 85.69 210 ASN A C 1
ATOM 1721 O O . ASN A 1 210 ? 24.568 -14.857 -16.469 1.00 85.69 210 ASN A O 1
ATOM 1725 N N . ALA A 1 211 ? 22.683 -15.982 -15.997 1.00 82.31 211 ALA A N 1
ATOM 1726 C CA . ALA A 1 211 ? 23.250 -16.787 -14.921 1.00 82.31 211 ALA A CA 1
ATOM 1727 C C . ALA A 1 211 ? 23.809 -18.133 -15.418 1.00 82.31 211 ALA A C 1
ATOM 1729 O O . ALA A 1 211 ? 23.341 -18.702 -16.405 1.00 82.31 211 ALA A O 1
ATOM 1730 N N . ASP A 1 212 ? 24.772 -18.691 -14.679 1.00 87.25 212 ASP A N 1
ATOM 1731 C CA . ASP A 1 212 ? 25.178 -20.091 -14.840 1.00 87.25 212 ASP A CA 1
ATOM 1732 C C . ASP A 1 212 ? 24.065 -21.003 -14.301 1.00 87.25 212 ASP A C 1
ATOM 1734 O O . ASP A 1 212 ? 23.859 -21.120 -13.090 1.00 87.25 212 ASP A O 1
ATOM 1738 N N . LEU A 1 213 ? 23.315 -21.623 -15.213 1.00 86.12 213 LEU A N 1
ATOM 1739 C CA . LEU A 1 213 ? 22.084 -22.333 -14.874 1.00 86.12 213 LEU A CA 1
ATOM 1740 C C . LEU A 1 213 ? 22.336 -23.727 -14.296 1.00 86.12 213 LEU A C 1
ATOM 1742 O O . LEU A 1 213 ? 23.036 -24.552 -14.886 1.00 86.12 213 LEU A O 1
ATOM 1746 N N . ASN A 1 214 ? 21.665 -24.037 -13.187 1.00 87.06 214 ASN A N 1
ATOM 1747 C CA . ASN A 1 214 ? 21.520 -25.412 -12.709 1.00 87.06 214 ASN A CA 1
ATOM 1748 C C . ASN A 1 214 ? 20.357 -26.149 -13.419 1.00 87.06 214 ASN A C 1
ATOM 1750 O O . ASN A 1 214 ? 19.598 -25.563 -14.192 1.00 87.06 214 ASN A O 1
ATOM 1754 N N . ASN A 1 215 ? 20.200 -27.454 -13.166 1.00 85.31 215 ASN A N 1
ATOM 1755 C CA . ASN A 1 215 ? 19.176 -28.277 -13.832 1.00 85.31 215 ASN A CA 1
ATOM 1756 C C . ASN A 1 215 ? 17.733 -27.815 -13.554 1.00 85.31 215 ASN A C 1
ATOM 1758 O O . ASN A 1 215 ? 16.878 -27.905 -14.440 1.00 85.31 215 ASN A O 1
ATOM 1762 N N . ASP A 1 216 ? 17.457 -27.299 -12.356 1.00 79.75 216 ASP A N 1
ATOM 1763 C CA . ASP A 1 216 ? 16.124 -26.814 -11.988 1.00 79.75 216 ASP A CA 1
ATOM 1764 C C . ASP A 1 216 ? 15.807 -25.515 -12.738 1.00 79.75 216 ASP A C 1
ATOM 1766 O O . ASP A 1 216 ? 14.747 -25.372 -13.346 1.00 79.75 216 ASP A O 1
ATOM 1770 N N . GLN A 1 217 ? 16.776 -24.605 -12.801 1.00 80.12 217 GLN A N 1
ATOM 1771 C CA . GLN A 1 217 ? 16.696 -23.362 -13.563 1.00 80.12 217 GLN A CA 1
ATOM 1772 C C . GLN A 1 217 ? 16.573 -23.599 -15.074 1.00 80.12 217 GLN A C 1
ATOM 1774 O O . GLN A 1 217 ? 15.781 -22.930 -15.737 1.00 80.12 217 GLN A O 1
ATOM 1779 N N . LEU A 1 218 ? 17.286 -24.588 -15.624 1.00 84.38 218 LEU A N 1
ATOM 1780 C CA . LEU A 1 218 ? 17.114 -25.018 -17.017 1.00 84.38 218 LEU A CA 1
ATOM 1781 C C . LEU A 1 218 ? 15.700 -25.548 -17.272 1.00 84.38 218 LEU A C 1
ATOM 1783 O O . LEU A 1 218 ? 15.112 -25.267 -18.316 1.00 84.38 218 LEU A O 1
ATOM 1787 N N . THR A 1 219 ? 15.135 -26.288 -16.318 1.00 79.19 219 THR A N 1
ATOM 1788 C CA . THR A 1 219 ? 13.760 -26.794 -16.409 1.00 79.19 219 THR A CA 1
ATOM 1789 C C . THR A 1 219 ? 12.751 -25.646 -16.418 1.00 79.19 219 THR A C 1
ATOM 1791 O O . THR A 1 219 ? 11.843 -25.635 -17.250 1.00 79.19 219 THR A O 1
ATOM 1794 N N . ILE A 1 220 ? 12.939 -24.646 -15.552 1.00 74.25 220 ILE A N 1
ATOM 1795 C CA . ILE A 1 220 ? 12.114 -23.431 -15.512 1.00 74.25 220 ILE A CA 1
ATOM 1796 C C . ILE A 1 220 ? 12.225 -22.659 -16.832 1.00 74.25 220 ILE A C 1
ATOM 1798 O O . ILE A 1 220 ? 11.204 -22.274 -17.402 1.00 74.25 220 ILE A O 1
ATOM 1802 N N . LEU A 1 221 ? 13.438 -22.495 -17.370 1.00 82.00 221 LEU A N 1
ATOM 1803 C CA . LEU A 1 221 ? 13.662 -21.833 -18.655 1.00 82.00 221 LEU A CA 1
ATOM 1804 C C . LEU A 1 221 ? 12.901 -22.534 -19.790 1.00 82.00 221 LEU A C 1
ATOM 1806 O O . LEU A 1 221 ? 12.195 -21.878 -20.555 1.00 82.00 221 LEU A O 1
ATOM 1810 N N . TRP A 1 222 ? 12.978 -23.864 -19.874 1.00 82.81 222 TRP A N 1
ATOM 1811 C CA . TRP A 1 222 ? 12.229 -24.637 -20.870 1.00 82.81 222 TRP A CA 1
ATOM 1812 C C . TRP A 1 222 ? 10.715 -24.520 -20.690 1.00 82.81 222 TRP A C 1
ATOM 1814 O O . TRP A 1 222 ? 9.987 -24.358 -21.672 1.00 82.81 222 TRP A O 1
ATOM 1824 N N . HIS A 1 223 ? 10.235 -24.554 -19.446 1.00 73.12 223 HIS A N 1
ATOM 1825 C CA . HIS A 1 223 ? 8.819 -24.378 -19.134 1.00 73.12 223 HIS A CA 1
ATOM 1826 C C . HIS A 1 223 ? 8.314 -22.979 -19.519 1.00 73.12 223 HIS A C 1
ATOM 1828 O O . HIS A 1 223 ? 7.209 -22.842 -20.053 1.00 73.12 223 HIS A O 1
ATOM 1834 N N . SER A 1 224 ? 9.151 -21.951 -19.336 1.00 73.62 224 SER A N 1
ATOM 1835 C CA . SER A 1 224 ? 8.803 -20.556 -19.611 1.00 73.62 224 SER A CA 1
ATOM 1836 C C . SER A 1 224 ? 8.342 -20.325 -21.047 1.00 73.62 224 SER A C 1
ATOM 1838 O O . SER A 1 224 ? 7.388 -19.584 -21.261 1.00 73.62 224 SER A O 1
ATOM 1840 N N . ILE A 1 225 ? 8.920 -21.028 -22.026 1.00 82.50 225 ILE A N 1
ATOM 1841 C CA . ILE A 1 225 ? 8.538 -20.915 -23.440 1.00 82.50 225 ILE A CA 1
ATOM 1842 C C . ILE A 1 225 ? 7.062 -21.295 -23.628 1.00 82.50 225 ILE A C 1
ATOM 1844 O O . ILE A 1 225 ? 6.309 -20.586 -24.303 1.00 82.50 225 ILE A O 1
ATOM 1848 N N . GLY A 1 226 ? 6.623 -22.385 -22.993 1.00 73.56 226 GLY A N 1
ATOM 1849 C CA . GLY A 1 226 ? 5.226 -22.821 -23.011 1.00 73.56 226 GLY A CA 1
ATOM 1850 C C . GLY A 1 226 ? 4.296 -21.814 -22.331 1.00 73.56 226 GLY A C 1
ATOM 1851 O O . GLY A 1 226 ? 3.255 -21.456 -22.881 1.00 73.56 226 GLY A O 1
ATOM 1852 N N . CYS A 1 227 ? 4.695 -21.291 -21.171 1.00 69.50 227 CYS A N 1
ATOM 1853 C CA . CYS A 1 227 ? 3.915 -20.285 -20.447 1.00 69.50 227 CYS A CA 1
ATOM 1854 C C . CYS A 1 227 ? 3.772 -18.977 -21.235 1.00 69.50 227 CYS A C 1
ATOM 1856 O O . CYS A 1 227 ? 2.660 -18.476 -21.392 1.00 69.50 227 CYS A O 1
ATOM 1858 N N . ILE A 1 228 ? 4.874 -18.448 -21.775 1.00 78.38 228 ILE A N 1
ATOM 1859 C CA . ILE A 1 228 ? 4.902 -17.204 -22.554 1.00 78.38 228 ILE A CA 1
ATOM 1860 C C . ILE A 1 228 ? 4.036 -17.352 -23.806 1.00 78.38 228 ILE A C 1
ATOM 1862 O O . ILE A 1 228 ? 3.200 -16.494 -24.083 1.00 78.38 228 ILE A O 1
ATOM 1866 N N . THR A 1 229 ? 4.188 -18.451 -24.551 1.00 82.38 229 THR A N 1
ATOM 1867 C CA . THR A 1 229 ? 3.394 -18.690 -25.768 1.00 82.38 229 THR A CA 1
ATOM 1868 C C . THR A 1 229 ? 1.904 -18.825 -25.464 1.00 82.38 229 THR A C 1
ATOM 1870 O O . THR A 1 229 ? 1.089 -18.221 -26.164 1.00 82.38 229 THR A O 1
ATOM 1873 N N . SER A 1 230 ? 1.536 -19.532 -24.391 1.00 68.19 230 SER A N 1
ATOM 1874 C CA . SER A 1 230 ? 0.145 -19.638 -23.937 1.00 68.19 230 SER A CA 1
ATOM 1875 C C . SER A 1 230 ? -0.427 -18.284 -23.499 1.00 68.19 230 SER A C 1
ATOM 1877 O O . SER A 1 230 ? -1.551 -17.938 -23.867 1.00 68.19 230 SER A O 1
ATOM 1879 N N . ALA A 1 231 ? 0.340 -17.492 -22.748 1.00 65.69 231 ALA A N 1
ATOM 1880 C CA . ALA A 1 231 ? -0.079 -16.170 -22.292 1.00 65.69 231 ALA A CA 1
ATOM 1881 C C . ALA A 1 231 ? -0.264 -15.195 -23.468 1.00 65.69 231 ALA A C 1
ATOM 1883 O O . ALA A 1 231 ? -1.276 -14.502 -23.541 1.00 65.69 231 ALA A O 1
ATOM 1884 N N . LEU A 1 232 ? 0.650 -15.193 -24.443 1.00 75.06 232 LEU A N 1
ATOM 1885 C CA . LEU A 1 232 ? 0.511 -14.397 -25.667 1.00 75.06 232 LEU A CA 1
ATOM 1886 C C . LEU A 1 232 ? -0.688 -14.842 -26.510 1.00 75.06 232 LEU A C 1
ATOM 1888 O O . LEU A 1 232 ? -1.428 -13.995 -27.006 1.00 75.06 232 LEU A O 1
ATOM 1892 N N . ALA A 1 233 ? -0.923 -16.150 -26.651 1.00 71.81 233 ALA A N 1
ATOM 1893 C CA . ALA A 1 233 ? -2.087 -16.670 -27.368 1.00 71.81 233 ALA A CA 1
ATOM 1894 C C . ALA A 1 233 ? -3.404 -16.209 -26.724 1.00 71.81 233 ALA A C 1
ATOM 1896 O O . ALA A 1 233 ? -4.323 -15.793 -27.432 1.00 71.81 233 ALA A O 1
ATOM 1897 N N . TYR A 1 234 ? -3.472 -16.215 -25.390 1.00 64.31 234 TYR A N 1
ATOM 1898 C CA . TYR A 1 234 ? -4.607 -15.678 -24.645 1.00 64.31 234 TYR A CA 1
ATOM 1899 C C . TYR A 1 234 ? -4.824 -14.181 -24.922 1.00 64.31 234 TYR A C 1
ATOM 1901 O O . TYR A 1 234 ? -5.930 -13.780 -25.287 1.00 64.31 234 TYR A O 1
ATOM 1909 N N . LEU A 1 235 ? -3.771 -13.358 -24.831 1.00 66.81 235 LEU A N 1
ATOM 1910 C CA . LEU A 1 235 ? -3.853 -11.918 -25.121 1.00 66.81 235 LEU A CA 1
ATOM 1911 C C . LEU A 1 235 ? -4.313 -11.649 -26.555 1.00 66.81 235 LEU A C 1
ATOM 1913 O O . LEU A 1 235 ? -5.200 -10.826 -26.781 1.00 66.81 235 LEU A O 1
ATOM 1917 N N . HIS A 1 236 ? -3.768 -12.384 -27.522 1.00 81.69 236 HIS A N 1
ATOM 1918 C CA . HIS A 1 236 ? -4.161 -12.261 -28.921 1.00 81.69 236 HIS A CA 1
ATOM 1919 C C . HIS A 1 236 ? -5.626 -12.661 -29.145 1.00 81.69 236 HIS A C 1
ATOM 1921 O O . HIS A 1 236 ? -6.313 -12.016 -29.939 1.00 81.69 236 HIS A O 1
ATOM 1927 N N . GLY A 1 237 ? -6.140 -13.653 -28.408 1.00 64.44 237 GLY A N 1
ATOM 1928 C CA . GLY A 1 237 ? -7.567 -13.993 -28.388 1.00 64.44 237 GLY A CA 1
ATOM 1929 C C . GLY A 1 237 ? -8.454 -12.834 -27.916 1.00 64.44 237 GLY A C 1
ATOM 1930 O O . GLY A 1 237 ? -9.558 -12.647 -28.428 1.00 64.44 237 GLY A O 1
ATOM 1931 N N . LEU A 1 238 ? -7.937 -11.995 -27.016 1.00 61.75 238 LEU A N 1
ATOM 1932 C CA . LEU A 1 238 ? -8.573 -10.757 -26.553 1.00 61.75 238 LEU A CA 1
ATOM 1933 C C . LEU A 1 238 ? -8.270 -9.535 -27.440 1.00 61.75 238 LEU A C 1
ATOM 1935 O O . LEU A 1 238 ? -8.672 -8.424 -27.101 1.00 61.75 238 LEU A O 1
ATOM 1939 N N . LYS A 1 239 ? -7.583 -9.720 -28.577 1.00 77.38 239 LYS A N 1
ATOM 1940 C CA . LYS A 1 239 ? -7.093 -8.646 -29.465 1.00 77.38 239 LYS A CA 1
ATOM 1941 C C . LYS A 1 239 ? -6.162 -7.643 -28.768 1.00 77.38 239 LYS A C 1
ATOM 1943 O O . LYS A 1 239 ? -6.053 -6.498 -29.199 1.00 77.38 239 LYS A O 1
ATOM 1948 N N . ILE A 1 240 ? -5.478 -8.083 -27.717 1.00 66.00 240 ILE A N 1
ATOM 1949 C CA . ILE A 1 240 ? -4.478 -7.310 -26.985 1.00 66.00 240 ILE A CA 1
ATOM 1950 C C . ILE A 1 240 ? -3.090 -7.695 -27.493 1.00 66.00 240 ILE A C 1
ATOM 1952 O O . ILE A 1 240 ? -2.778 -8.877 -27.636 1.00 66.00 240 ILE A O 1
ATOM 1956 N N . ARG A 1 241 ? -2.242 -6.694 -27.733 1.00 73.88 241 ARG A N 1
ATOM 1957 C CA . ARG A 1 241 ? -0.818 -6.869 -28.025 1.00 73.88 241 ARG A CA 1
ATOM 1958 C C . ARG A 1 241 ? -0.000 -6.397 -26.820 1.00 73.88 241 ARG A C 1
ATOM 1960 O O . ARG A 1 241 ? -0.372 -5.424 -26.182 1.00 73.88 241 ARG A O 1
ATOM 1967 N N . HIS A 1 242 ? 1.092 -7.093 -26.504 1.00 75.88 242 HIS A N 1
ATOM 1968 C CA . HIS A 1 242 ? 1.964 -6.729 -25.379 1.00 75.88 242 HIS A CA 1
ATOM 1969 C C . HIS A 1 242 ? 2.839 -5.490 -25.664 1.00 75.88 242 HIS A C 1
ATOM 1971 O O . HIS A 1 242 ? 3.125 -4.718 -24.754 1.00 75.88 242 HIS A O 1
ATOM 1977 N N . ASP A 1 243 ? 3.276 -5.324 -26.919 1.00 76.69 243 ASP A N 1
ATOM 1978 C CA . ASP A 1 243 ? 4.100 -4.227 -27.473 1.00 76.69 243 ASP A CA 1
ATOM 1979 C C . ASP A 1 243 ? 5.514 -4.010 -26.896 1.00 76.69 243 ASP A C 1
ATOM 1981 O O . ASP A 1 243 ? 6.366 -3.481 -27.602 1.00 76.69 243 ASP A O 1
ATOM 1985 N N . ASP A 1 244 ? 5.814 -4.494 -25.693 1.00 79.19 244 ASP A N 1
ATOM 1986 C CA . ASP A 1 244 ? 7.158 -4.445 -25.086 1.00 79.19 244 ASP A CA 1
ATOM 1987 C C . ASP A 1 244 ? 7.593 -5.826 -24.562 1.00 79.19 244 ASP A C 1
ATOM 1989 O O . ASP A 1 244 ? 7.968 -5.993 -23.406 1.00 79.19 244 ASP A O 1
ATOM 1993 N N . LEU A 1 245 ? 7.466 -6.874 -25.384 1.00 83.56 245 LEU A N 1
ATOM 1994 C CA . LEU A 1 245 ? 7.878 -8.219 -24.972 1.00 83.56 245 LEU A CA 1
ATOM 1995 C C . LEU A 1 245 ? 9.410 -8.345 -25.019 1.00 83.56 245 LEU A C 1
ATOM 1997 O O . LEU A 1 245 ? 10.000 -8.434 -26.096 1.00 83.56 245 LEU A O 1
ATOM 2001 N N . LYS A 1 246 ? 10.039 -8.403 -23.844 1.00 84.31 246 LYS A N 1
ATOM 2002 C CA . LYS A 1 246 ? 11.484 -8.602 -23.653 1.00 84.31 246 LYS A CA 1
ATOM 2003 C C . LYS A 1 246 ? 11.751 -9.423 -22.384 1.00 84.31 246 LYS A C 1
ATOM 2005 O O . LYS A 1 246 ? 10.875 -9.450 -21.521 1.00 84.31 246 LYS A O 1
ATOM 2010 N N . PRO A 1 247 ? 12.931 -10.057 -22.230 1.00 83.44 247 PRO A N 1
ATOM 2011 C CA . PRO A 1 247 ? 13.239 -10.880 -21.055 1.00 83.44 247 PRO A CA 1
ATOM 2012 C C . PRO A 1 247 ? 13.020 -10.175 -19.706 1.00 83.44 247 PRO A C 1
ATOM 2014 O O . PRO A 1 247 ? 12.504 -10.786 -18.783 1.00 83.44 247 PRO A O 1
ATOM 2017 N N . ASN A 1 248 ? 13.297 -8.872 -19.611 1.00 80.75 248 ASN A N 1
ATOM 2018 C CA . ASN A 1 248 ? 13.065 -8.085 -18.389 1.00 80.75 248 ASN A CA 1
ATOM 2019 C C . ASN A 1 248 ? 11.584 -7.951 -17.995 1.00 80.75 248 ASN A C 1
ATOM 2021 O O . ASN A 1 248 ? 11.273 -7.697 -16.839 1.00 80.75 248 ASN A O 1
ATOM 2025 N N . ASN A 1 249 ? 10.668 -8.123 -18.949 1.00 80.44 249 ASN A N 1
ATOM 2026 C CA . ASN A 1 249 ? 9.223 -8.034 -18.726 1.00 80.44 249 ASN A CA 1
ATOM 2027 C C . ASN A 1 249 ? 8.598 -9.426 -18.506 1.00 80.44 249 ASN A C 1
ATOM 2029 O O . ASN A 1 249 ? 7.388 -9.615 -18.651 1.00 80.44 249 ASN A O 1
ATOM 2033 N N . ILE A 1 250 ? 9.436 -10.424 -18.210 1.00 79.81 250 ILE A N 1
ATOM 2034 C CA . ILE A 1 250 ? 9.039 -11.792 -17.903 1.00 79.81 250 ILE A CA 1
ATOM 2035 C C . ILE A 1 250 ? 9.578 -12.111 -16.514 1.00 79.81 250 ILE A C 1
ATOM 2037 O O . ILE A 1 250 ? 10.781 -12.267 -16.326 1.00 79.81 250 ILE A O 1
ATOM 2041 N N . LEU A 1 251 ? 8.680 -12.205 -15.544 1.00 77.06 251 LEU A N 1
ATOM 2042 C CA . LEU A 1 251 ? 9.021 -12.460 -14.153 1.00 77.06 251 LEU A CA 1
ATOM 2043 C C . LEU A 1 251 ? 8.855 -13.940 -13.811 1.00 77.06 251 LEU A C 1
ATOM 2045 O O . LEU A 1 251 ? 7.919 -14.591 -14.284 1.00 77.06 251 LEU A O 1
ATOM 2049 N N . ILE A 1 252 ? 9.749 -14.466 -12.977 1.00 69.62 252 ILE A N 1
ATOM 2050 C CA . ILE A 1 252 ? 9.781 -15.874 -12.576 1.00 69.62 252 ILE A CA 1
ATOM 2051 C C . ILE A 1 252 ? 9.598 -15.962 -11.062 1.00 69.62 252 ILE A C 1
ATOM 2053 O O . ILE A 1 252 ? 10.325 -15.309 -10.320 1.00 69.62 252 ILE A O 1
ATOM 2057 N N . HIS A 1 253 ? 8.651 -16.783 -10.604 1.00 70.12 253 HIS A N 1
ATOM 2058 C CA . HIS A 1 253 ? 8.470 -17.106 -9.184 1.00 70.12 253 HIS A CA 1
ATOM 2059 C C . HIS A 1 253 ? 8.254 -18.606 -8.986 1.00 70.12 253 HIS A C 1
ATOM 2061 O O . HIS A 1 253 ? 7.219 -19.161 -9.381 1.00 70.12 253 HIS A O 1
ATOM 2067 N N . GLY A 1 254 ? 9.229 -19.277 -8.381 1.00 67.38 254 GLY A N 1
ATOM 2068 C CA . GLY A 1 254 ? 9.313 -20.728 -8.344 1.00 67.38 254 GLY A CA 1
ATOM 2069 C C . GLY A 1 254 ? 9.277 -21.296 -9.762 1.00 67.38 254 GLY A C 1
ATOM 2070 O O . GLY A 1 254 ? 10.173 -21.060 -10.566 1.00 67.38 254 GLY A O 1
ATOM 2071 N N . THR A 1 255 ? 8.216 -22.033 -10.086 1.00 64.44 255 THR A N 1
ATOM 2072 C CA . THR A 1 255 ? 7.974 -22.584 -11.431 1.00 64.44 255 THR A CA 1
ATOM 2073 C C . THR A 1 255 ? 7.031 -21.733 -12.284 1.00 64.44 255 THR A C 1
ATOM 2075 O O . THR A 1 255 ? 6.796 -22.061 -13.448 1.00 64.44 255 THR A O 1
ATOM 2078 N N . ASN A 1 256 ? 6.475 -20.653 -11.728 1.00 62.44 256 ASN A N 1
ATOM 2079 C CA . ASN A 1 256 ? 5.521 -19.793 -12.418 1.00 62.44 256 ASN A CA 1
ATOM 2080 C C . ASN A 1 256 ? 6.236 -18.720 -13.239 1.00 62.44 256 ASN A C 1
ATOM 2082 O O . ASN A 1 256 ? 7.241 -18.157 -12.807 1.00 62.44 256 ASN A O 1
ATOM 2086 N N . VAL A 1 257 ? 5.657 -18.395 -14.396 1.00 68.94 257 VAL A N 1
ATOM 2087 C CA . VAL A 1 257 ? 6.161 -17.375 -15.321 1.00 68.94 257 VAL A CA 1
ATOM 2088 C C . VAL A 1 257 ? 5.060 -16.361 -15.603 1.00 68.94 257 VAL A C 1
ATOM 2090 O O . VAL A 1 257 ? 3.941 -16.729 -15.966 1.00 68.94 257 VAL A O 1
ATOM 2093 N N . LEU A 1 258 ? 5.377 -15.082 -15.424 1.00 68.06 258 LEU A N 1
ATOM 2094 C CA . LEU A 1 258 ? 4.441 -13.962 -15.465 1.00 68.06 258 LEU A CA 1
ATOM 2095 C C . LEU A 1 258 ? 4.891 -12.951 -16.526 1.00 68.06 258 LEU A C 1
ATOM 2097 O O . LEU A 1 258 ? 6.047 -12.545 -16.540 1.00 68.06 258 LEU A O 1
ATOM 2101 N N . LEU A 1 259 ? 3.971 -12.517 -17.392 1.00 69.44 259 LEU A N 1
ATOM 2102 C CA . LEU A 1 259 ? 4.194 -11.377 -18.290 1.00 69.44 259 LEU A CA 1
ATOM 2103 C C . LEU A 1 259 ? 3.829 -10.071 -17.573 1.00 69.44 259 LEU A C 1
ATOM 2105 O O . LEU A 1 259 ? 2.750 -9.979 -16.977 1.00 69.44 259 LEU A O 1
ATOM 2109 N N . THR A 1 260 ? 4.703 -9.069 -17.648 1.00 71.00 260 THR A N 1
ATOM 2110 C CA . THR A 1 260 ? 4.527 -7.748 -17.023 1.00 71.00 260 THR A CA 1
ATOM 2111 C C . THR A 1 260 ? 4.767 -6.615 -18.016 1.00 71.00 260 THR A C 1
ATOM 2113 O O . THR A 1 260 ? 5.158 -6.858 -19.147 1.00 71.00 260 THR A O 1
ATOM 2116 N N . ASP A 1 261 ? 4.513 -5.363 -17.615 1.00 69.38 261 ASP A N 1
ATOM 2117 C CA . ASP A 1 261 ? 4.752 -4.185 -18.465 1.00 69.38 261 ASP A CA 1
ATOM 2118 C C . ASP A 1 261 ? 4.047 -4.248 -19.829 1.00 69.38 261 ASP A C 1
ATOM 2120 O O . ASP A 1 261 ? 4.613 -4.021 -20.899 1.00 69.38 261 ASP A O 1
ATOM 2124 N N . PHE A 1 262 ? 2.745 -4.523 -19.778 1.00 65.69 262 PHE A N 1
ATOM 2125 C CA . PHE A 1 262 ? 1.874 -4.369 -20.934 1.00 65.69 262 PHE A CA 1
ATOM 2126 C C . PHE A 1 262 ? 1.787 -2.886 -21.318 1.00 65.69 262 PHE A C 1
ATOM 2128 O O . PHE A 1 262 ? 1.268 -2.064 -20.555 1.00 65.69 262 PHE A O 1
ATOM 2135 N N . GLY A 1 263 ? 2.265 -2.546 -22.514 1.00 52.88 263 GLY A N 1
ATOM 2136 C CA . GLY A 1 263 ? 2.104 -1.218 -23.096 1.00 52.88 263 GLY A CA 1
ATOM 2137 C C . GLY A 1 263 ? 0.659 -1.003 -23.536 1.00 52.88 263 GLY A C 1
ATOM 2138 O O . GLY A 1 263 ? 0.333 -1.191 -24.702 1.00 52.88 263 GLY A O 1
ATOM 2139 N N . PHE A 1 264 ? -0.234 -0.654 -22.610 1.00 45.41 264 PHE A N 1
ATOM 2140 C CA . PHE A 1 264 ? -1.601 -0.284 -22.969 1.00 45.41 264 PHE A CA 1
ATOM 2141 C C . PHE A 1 264 ? -1.667 1.208 -23.317 1.00 45.41 264 PHE A C 1
ATOM 2143 O O . PHE A 1 264 ? -1.312 2.054 -22.496 1.00 45.41 264 PHE A O 1
ATOM 2150 N N . TRP A 1 265 ? -2.097 1.485 -24.549 1.00 38.47 265 TRP A N 1
ATOM 2151 C CA . TRP A 1 265 ? -2.467 2.805 -25.067 1.00 38.47 265 TRP A CA 1
ATOM 2152 C C . TRP A 1 265 ? -3.721 3.360 -24.385 1.00 38.47 265 TRP A C 1
ATOM 2154 O O . TRP A 1 265 ? -4.630 2.551 -24.081 1.00 38.47 265 TRP A O 1
#